Protein AF-A0A813IGK7-F1 (afdb_monomer_lite)

Structure (mmCIF, N/CA/C/O backbone):
data_AF-A0A813IGK7-F1
#
_entry.id   AF-A0A813IGK7-F1
#
loop_
_atom_site.group_PDB
_atom_site.id
_atom_site.type_symbol
_atom_site.label_atom_id
_atom_site.label_alt_id
_atom_site.label_comp_id
_atom_site.label_asym_id
_atom_site.label_entity_id
_atom_site.label_seq_id
_atom_site.pdbx_PDB_ins_code
_atom_site.Cartn_x
_atom_site.Cartn_y
_atom_site.Cartn_z
_atom_site.occupancy
_atom_site.B_iso_or_equiv
_atom_site.auth_seq_id
_atom_site.auth_comp_id
_atom_site.auth_asym_id
_atom_site.auth_atom_id
_atom_site.pdbx_PDB_model_num
ATOM 1 N N . PHE A 1 1 ? -9.449 -9.015 -4.682 1.00 60.38 1 PHE A N 1
ATOM 2 C CA . PHE A 1 1 ? -9.141 -8.222 -3.478 1.00 60.38 1 PHE A CA 1
ATOM 3 C C . PHE A 1 1 ? -10.005 -6.970 -3.350 1.00 60.38 1 PHE A C 1
ATOM 5 O O . PHE A 1 1 ? -10.999 -7.016 -2.640 1.00 60.38 1 PHE A O 1
ATOM 12 N N . GLU A 1 2 ? -9.721 -5.860 -4.039 1.00 59.84 2 GLU A N 1
ATOM 13 C CA . GLU A 1 2 ? -10.454 -4.605 -3.788 1.00 59.84 2 GLU A CA 1
ATOM 14 C C . GLU A 1 2 ? -11.937 -4.647 -4.127 1.00 59.84 2 GLU A C 1
ATOM 16 O O . GLU A 1 2 ? -12.752 -4.038 -3.444 1.00 59.84 2 GLU A O 1
ATOM 21 N N . ARG A 1 3 ? -12.316 -5.390 -5.167 1.00 64.00 3 ARG A N 1
ATOM 22 C CA . ARG A 1 3 ? -13.729 -5.644 -5.464 1.00 64.00 3 ARG A CA 1
ATOM 23 C C . ARG A 1 3 ? -14.431 -6.315 -4.279 1.00 64.00 3 ARG A C 1
ATOM 25 O O . ARG A 1 3 ? -15.575 -5.985 -3.975 1.00 64.00 3 ARG A O 1
ATOM 32 N N . ASP A 1 4 ? -13.733 -7.217 -3.599 1.00 65.62 4 ASP A N 1
ATOM 33 C CA . ASP A 1 4 ? -14.246 -7.952 -2.445 1.00 65.62 4 ASP A CA 1
ATOM 34 C C . ASP A 1 4 ? -14.278 -7.046 -1.205 1.00 65.62 4 ASP A C 1
ATOM 36 O O . ASP A 1 4 ? -15.276 -7.052 -0.485 1.00 65.62 4 ASP A O 1
ATOM 40 N N . LEU A 1 5 ? -13.271 -6.175 -1.026 1.00 64.50 5 LEU A N 1
ATOM 41 C CA . LEU A 1 5 ? -13.291 -5.084 -0.040 1.00 64.50 5 LEU A CA 1
ATOM 42 C C . LEU A 1 5 ? -14.492 -4.157 -0.249 1.00 64.50 5 LEU A C 1
ATOM 44 O O . LEU A 1 5 ? -15.259 -3.901 0.680 1.00 64.50 5 LEU A O 1
ATOM 48 N N . LYS A 1 6 ? -14.692 -3.684 -1.486 1.00 66.44 6 LYS A N 1
ATOM 49 C CA . LYS A 1 6 ? -15.815 -2.819 -1.866 1.00 66.44 6 LYS A CA 1
ATOM 50 C C . LYS A 1 6 ? -17.144 -3.516 -1.583 1.00 66.44 6 LYS A C 1
ATOM 52 O O . LYS A 1 6 ? -18.041 -2.884 -1.040 1.00 66.44 6 LYS A O 1
ATOM 57 N N . ARG A 1 7 ? -17.273 -4.814 -1.880 1.00 67.44 7 ARG A N 1
ATOM 58 C CA . ARG A 1 7 ? -18.484 -5.589 -1.568 1.00 67.44 7 ARG A CA 1
ATOM 59 C C . ARG A 1 7 ? -18.729 -5.694 -0.059 1.00 67.44 7 ARG A C 1
ATOM 61 O O . ARG A 1 7 ? -19.852 -5.455 0.372 1.00 67.44 7 ARG A O 1
ATOM 68 N N . ARG A 1 8 ? -17.701 -6.004 0.739 1.00 65.38 8 ARG A N 1
ATOM 69 C CA . ARG A 1 8 ? -17.806 -6.095 2.209 1.00 65.38 8 ARG A CA 1
ATOM 70 C C . ARG A 1 8 ? -18.159 -4.753 2.851 1.00 65.38 8 ARG A C 1
ATOM 72 O O . ARG A 1 8 ? -18.967 -4.727 3.772 1.00 65.38 8 ARG A O 1
ATOM 79 N N . ARG A 1 9 ? -17.661 -3.637 2.305 1.00 64.19 9 ARG A N 1
ATOM 80 C CA . ARG A 1 9 ? -18.058 -2.278 2.716 1.00 64.19 9 ARG A CA 1
ATOM 81 C C . ARG A 1 9 ? -19.573 -2.048 2.628 1.00 64.19 9 ARG A C 1
ATOM 83 O O . ARG A 1 9 ? -20.111 -1.284 3.420 1.00 64.19 9 ARG A O 1
ATOM 90 N N . PHE A 1 10 ? -20.275 -2.683 1.690 1.00 66.62 10 PHE A N 1
ATOM 91 C CA . PHE A 1 10 ? -21.733 -2.545 1.573 1.00 66.62 10 PHE A CA 1
ATOM 92 C C . PHE A 1 10 ? -22.522 -3.458 2.524 1.00 66.62 10 PHE A C 1
ATOM 94 O O . PHE A 1 10 ? -23.737 -3.321 2.604 1.00 66.62 10 PHE A O 1
ATOM 101 N N . ALA A 1 11 ? -21.853 -4.356 3.251 1.00 71.50 11 ALA A N 1
ATOM 102 C CA . ALA A 1 11 ? -22.462 -5.290 4.199 1.00 71.50 11 ALA A CA 1
ATOM 103 C C . ALA A 1 11 ? -22.121 -4.959 5.668 1.00 71.50 11 ALA A C 1
ATOM 105 O O . ALA A 1 11 ? -22.185 -5.831 6.530 1.00 71.50 11 ALA A O 1
ATOM 106 N N . LEU A 1 12 ? -21.720 -3.716 5.957 1.00 71.38 12 LEU A N 1
ATOM 107 C CA . LEU A 1 12 ? -21.340 -3.289 7.305 1.00 71.38 12 LEU A CA 1
ATOM 108 C C . LEU A 1 12 ? -22.546 -3.290 8.247 1.00 71.38 12 LEU A C 1
ATOM 110 O O . LEU A 1 12 ? -23.546 -2.628 7.979 1.00 71.38 12 LEU A O 1
ATOM 114 N N . VAL A 1 13 ? -22.411 -3.937 9.401 1.00 78.81 13 VAL A N 1
ATOM 115 C CA . VAL A 1 13 ? -23.363 -3.789 10.509 1.00 78.81 13 VAL A CA 1
ATOM 116 C C . VAL A 1 13 ? -22.988 -2.527 11.304 1.00 78.81 13 VAL A C 1
ATOM 118 O O . VAL A 1 13 ? -21.802 -2.316 11.560 1.00 78.81 13 VAL A O 1
ATOM 121 N N . PRO A 1 14 ? -23.936 -1.637 11.650 1.00 77.50 14 PRO A N 1
ATOM 122 C CA . PRO A 1 14 ? -23.649 -0.476 12.493 1.00 77.50 14 PRO A CA 1
ATOM 123 C C . PRO A 1 14 ? -23.032 -0.854 13.855 1.00 77.50 14 PRO A C 1
ATOM 125 O O . PRO A 1 14 ? -23.371 -1.908 14.391 1.00 77.50 14 PRO A O 1
ATOM 128 N N . PRO A 1 15 ? -22.170 0.002 14.443 1.00 79.00 15 PRO A N 1
ATOM 129 C CA . PRO A 1 15 ? -21.753 1.322 13.949 1.00 79.00 15 PRO A CA 1
ATOM 130 C C . PRO A 1 15 ? -20.621 1.267 12.905 1.00 79.00 15 PRO A C 1
ATOM 132 O O . PRO A 1 15 ? -20.333 2.270 12.251 1.00 79.00 15 PRO A O 1
ATOM 135 N N . GLY A 1 16 ? -20.008 0.102 12.698 1.00 82.88 16 GLY A N 1
ATOM 136 C CA . GLY A 1 16 ? -18.887 -0.096 11.786 1.00 82.88 16 GLY A CA 1
ATOM 137 C C . GLY A 1 16 ? -18.298 -1.501 11.891 1.00 82.88 16 GLY A C 1
ATOM 138 O O . GLY A 1 16 ? -18.824 -2.356 12.597 1.00 82.88 16 GLY A O 1
ATOM 139 N N . ALA A 1 17 ? -17.192 -1.736 11.188 1.00 82.69 17 ALA A N 1
ATOM 140 C CA . ALA A 1 17 ? -16.437 -2.979 11.265 1.00 82.69 17 ALA A CA 1
ATOM 141 C C . ALA A 1 17 ? -14.930 -2.732 11.125 1.00 82.69 17 ALA A C 1
ATOM 143 O O . ALA A 1 17 ? -14.489 -1.880 10.348 1.00 82.69 17 ALA A O 1
ATOM 144 N N . VAL A 1 18 ? -14.152 -3.545 11.836 1.00 81.81 18 VAL A N 1
ATOM 145 C CA . VAL A 1 18 ? -12.716 -3.728 11.616 1.00 81.81 18 VAL A CA 1
ATOM 146 C C . VAL A 1 18 ? -12.538 -5.080 10.938 1.00 81.81 18 VAL A C 1
ATOM 148 O O . VAL A 1 18 ? -13.134 -6.072 11.352 1.00 81.81 18 VAL A O 1
ATOM 151 N N . THR A 1 19 ? -11.773 -5.140 9.855 1.00 79.00 19 THR A N 1
ATOM 152 C CA . THR A 1 19 ? -11.561 -6.379 9.103 1.00 79.00 19 THR A CA 1
ATOM 153 C C . THR A 1 19 ? -10.086 -6.554 8.791 1.00 79.00 19 THR A C 1
ATOM 155 O O . THR A 1 19 ? -9.475 -5.677 8.183 1.00 79.00 19 THR A O 1
ATOM 158 N N . GLY A 1 20 ? -9.533 -7.696 9.193 1.00 76.81 20 GLY A N 1
ATOM 159 C CA . GLY A 1 20 ? -8.219 -8.149 8.758 1.00 76.81 20 GLY A CA 1
ATOM 160 C C . GLY A 1 20 ? -8.295 -8.773 7.367 1.00 76.81 20 GLY A C 1
ATOM 161 O O . GLY A 1 20 ? -9.254 -9.475 7.031 1.00 76.81 20 GLY A O 1
ATOM 162 N N . TYR A 1 21 ? -7.284 -8.499 6.559 1.00 74.12 21 TYR A N 1
ATOM 163 C CA . TYR A 1 21 ? -7.133 -9.026 5.219 1.00 74.12 21 TYR A CA 1
ATOM 164 C C . TYR A 1 21 ? -5.743 -9.598 5.047 1.00 74.12 21 TYR A C 1
ATOM 166 O O . TYR A 1 21 ? -4.758 -8.926 5.336 1.00 74.12 21 TYR A O 1
ATOM 174 N N . GLU A 1 22 ? -5.695 -10.802 4.501 1.00 76.44 22 GLU A N 1
ATOM 175 C CA . GLU A 1 22 ? -4.472 -11.482 4.113 1.00 76.44 22 GLU A CA 1
ATOM 176 C C . GLU A 1 22 ? -4.483 -11.634 2.596 1.00 76.44 22 GLU A C 1
ATOM 178 O O . GLU A 1 22 ? -5.442 -12.153 2.013 1.00 76.44 22 GLU A O 1
ATOM 183 N N . LEU A 1 23 ? -3.442 -11.130 1.942 1.00 74.69 23 LEU A N 1
ATOM 184 C CA . LEU A 1 23 ? -3.287 -11.209 0.500 1.00 74.69 23 LEU A CA 1
ATOM 185 C C . LEU A 1 23 ? -1.997 -11.954 0.175 1.00 74.69 23 LEU A C 1
ATOM 187 O O . LEU A 1 23 ? -0.897 -11.429 0.345 1.00 74.69 23 LEU A O 1
ATOM 191 N N . LEU A 1 24 ? -2.143 -13.180 -0.321 1.00 77.94 24 LEU A N 1
ATOM 192 C CA . LEU A 1 24 ? -1.034 -13.951 -0.870 1.00 77.94 24 LEU A CA 1
ATOM 193 C C . LEU A 1 24 ? -0.686 -13.398 -2.250 1.00 77.94 24 LEU A C 1
ATOM 195 O O . LEU A 1 24 ? -1.459 -13.513 -3.201 1.00 77.94 24 LEU A O 1
ATOM 199 N N . CYS A 1 25 ? 0.479 -12.769 -2.346 1.00 78.12 25 CYS A N 1
ATOM 200 C CA . CYS A 1 25 ? 0.928 -12.082 -3.544 1.00 78.12 25 CYS A CA 1
ATOM 201 C C . CYS A 1 25 ? 2.192 -12.734 -4.090 1.00 78.12 25 CYS A C 1
ATOM 203 O O . CYS A 1 25 ? 3.194 -12.853 -3.395 1.00 78.12 25 CYS A O 1
ATOM 205 N N . HIS A 1 26 ? 2.211 -13.060 -5.375 1.00 83.94 26 HIS A N 1
ATOM 206 C CA . HIS A 1 26 ? 3.427 -13.534 -6.032 1.00 83.94 26 HIS A CA 1
ATOM 207 C C . HIS A 1 26 ? 4.090 -12.377 -6.782 1.00 83.94 26 HIS A C 1
ATOM 209 O O . HIS A 1 26 ? 4.012 -12.298 -8.007 1.00 83.94 26 HIS A O 1
ATOM 215 N N . PHE A 1 27 ? 4.702 -11.447 -6.037 1.00 86.25 27 PHE A N 1
ATOM 216 C CA . PHE A 1 27 ? 5.359 -10.278 -6.637 1.00 86.25 27 PHE A CA 1
ATOM 217 C C . PHE A 1 27 ? 6.579 -10.653 -7.468 1.00 86.25 27 PHE A C 1
ATOM 219 O O . PHE A 1 27 ? 6.783 -10.042 -8.514 1.00 86.25 27 PHE A O 1
ATOM 226 N N . CYS A 1 28 ? 7.352 -11.652 -7.025 1.00 89.69 28 CYS A N 1
ATOM 227 C CA . CYS A 1 28 ? 8.563 -12.119 -7.694 1.00 89.69 28 CYS A CA 1
ATOM 228 C C . CYS A 1 28 ? 8.268 -12.685 -9.092 1.00 89.69 28 CYS A C 1
ATOM 230 O O . CYS A 1 28 ? 7.982 -13.878 -9.260 1.00 89.69 28 CYS A O 1
ATOM 232 N N . ASP A 1 29 ? 8.318 -11.816 -10.098 1.00 89.69 29 ASP A N 1
ATOM 233 C CA . ASP A 1 29 ? 8.149 -12.160 -11.501 1.00 89.69 29 ASP A CA 1
ATOM 234 C C . ASP A 1 29 ? 8.544 -11.011 -12.434 1.00 89.69 29 ASP A C 1
ATOM 236 O O . ASP A 1 29 ? 8.872 -9.902 -12.009 1.00 89.69 29 ASP A O 1
ATOM 240 N N . THR A 1 30 ? 8.445 -11.286 -13.731 1.00 91.12 30 THR A N 1
ATOM 241 C CA . THR A 1 30 ? 8.420 -10.295 -14.797 1.00 91.12 30 THR A CA 1
ATOM 242 C C . THR A 1 30 ? 7.015 -9.721 -14.980 1.00 91.12 30 THR A C 1
ATOM 244 O O . THR A 1 30 ? 6.017 -10.443 -15.103 1.00 91.12 30 THR A O 1
ATOM 247 N N . TRP A 1 31 ? 6.963 -8.399 -15.058 1.00 93.12 31 TRP A N 1
ATOM 248 C CA . TRP A 1 31 ? 5.768 -7.595 -15.240 1.00 93.12 31 TRP A CA 1
ATOM 249 C C . TRP A 1 31 ? 5.901 -6.764 -16.516 1.00 93.12 31 TRP A C 1
ATOM 251 O O . TRP A 1 31 ? 6.934 -6.145 -16.765 1.00 93.12 31 TRP A O 1
ATOM 261 N N . ALA A 1 32 ? 4.849 -6.749 -17.327 1.00 93.00 32 ALA A N 1
ATOM 262 C CA . ALA A 1 32 ? 4.739 -5.992 -18.564 1.00 93.00 32 ALA A CA 1
ATOM 263 C C . ALA A 1 32 ? 3.827 -4.786 -18.362 1.00 93.00 32 ALA A C 1
ATOM 265 O O . ALA A 1 32 ? 2.673 -4.938 -17.954 1.00 93.00 32 ALA A O 1
ATOM 266 N N . TYR A 1 33 ? 4.300 -3.592 -18.704 1.00 92.88 33 TYR A N 1
ATOM 267 C CA . TYR A 1 33 ? 3.437 -2.417 -18.739 1.00 92.88 33 TYR A CA 1
ATOM 268 C C . TYR A 1 33 ? 2.385 -2.546 -19.853 1.00 92.88 33 TYR A C 1
ATOM 270 O O . TYR A 1 33 ? 2.680 -2.966 -20.964 1.00 92.88 33 TYR A O 1
ATOM 278 N N . GLN A 1 34 ? 1.138 -2.152 -19.586 1.00 90.06 34 GLN A N 1
ATOM 279 C CA . GLN A 1 34 ? 0.043 -2.298 -20.555 1.00 90.06 34 GLN A CA 1
ATOM 280 C C . GLN A 1 34 ? 0.222 -1.416 -21.798 1.00 90.06 34 GLN A C 1
ATOM 282 O O . GLN A 1 34 ? -0.079 -1.833 -22.913 1.00 90.06 34 GLN A O 1
ATOM 287 N N . LYS A 1 35 ? 0.650 -0.163 -21.601 1.00 82.44 35 LYS A N 1
ATOM 288 C CA . LYS A 1 35 ? 0.752 0.842 -22.675 1.00 82.44 35 LYS A CA 1
ATOM 289 C C . LYS A 1 35 ? 2.152 0.961 -23.269 1.00 82.44 35 LYS A C 1
ATOM 291 O O . LYS A 1 35 ? 2.306 1.528 -24.345 1.00 82.44 35 LYS A O 1
ATOM 296 N N . TYR A 1 36 ? 3.157 0.444 -22.575 1.00 78.06 36 TYR A N 1
ATOM 297 C CA . TYR A 1 36 ? 4.555 0.564 -22.959 1.00 78.06 36 TYR A CA 1
ATOM 298 C C . TYR A 1 36 ? 5.078 -0.828 -23.288 1.00 78.06 36 TYR A C 1
ATOM 300 O O . TYR A 1 36 ? 4.811 -1.764 -22.544 1.00 78.06 36 TYR A O 1
ATOM 308 N N . LYS A 1 37 ? 5.858 -0.981 -24.365 1.00 78.44 37 LYS A N 1
ATOM 309 C CA . LYS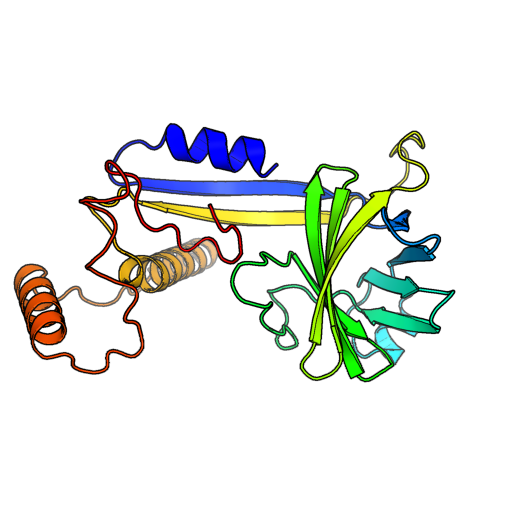 A 1 37 ? 6.581 -2.234 -24.668 1.00 78.44 37 LYS A CA 1
ATOM 310 C C . LYS A 1 37 ? 7.772 -2.433 -23.713 1.00 78.44 37 LYS A C 1
ATOM 312 O O . LYS A 1 37 ? 8.871 -2.760 -24.143 1.00 78.44 37 LYS A O 1
ATOM 317 N N . ALA A 1 38 ? 7.560 -2.169 -22.430 1.00 87.81 38 ALA A N 1
ATOM 318 C CA . ALA A 1 38 ? 8.561 -2.176 -21.383 1.00 87.81 38 ALA A CA 1
ATOM 319 C C . ALA A 1 38 ? 8.189 -3.221 -20.331 1.00 87.81 38 ALA A C 1
ATOM 321 O O . ALA A 1 38 ? 7.009 -3.477 -20.065 1.00 87.81 38 ALA A O 1
ATOM 322 N N . HIS A 1 39 ? 9.223 -3.811 -19.744 1.00 92.25 39 HIS A N 1
ATOM 323 C CA . HIS A 1 39 ? 9.107 -4.852 -18.741 1.00 92.25 39 HIS A CA 1
ATOM 324 C C . HIS A 1 39 ? 10.022 -4.537 -17.574 1.00 92.25 39 HIS A C 1
ATOM 326 O O . HIS A 1 39 ? 11.154 -4.101 -17.768 1.00 92.25 39 HIS A O 1
ATOM 332 N N . PHE A 1 40 ? 9.557 -4.859 -16.380 1.00 94.69 40 PHE A N 1
ATOM 333 C CA . PHE A 1 40 ? 10.372 -4.839 -15.180 1.00 94.69 40 PHE A CA 1
ATOM 334 C C . PHE A 1 40 ? 10.271 -6.179 -14.467 1.00 94.69 40 PHE A C 1
ATOM 336 O O . PHE A 1 40 ? 9.373 -6.986 -14.720 1.00 94.69 40 PHE A O 1
ATOM 343 N N . VAL A 1 41 ? 11.217 -6.421 -13.578 1.00 93.75 41 VAL A N 1
ATOM 344 C CA . VAL A 1 41 ? 11.269 -7.607 -12.739 1.00 93.75 41 VAL A CA 1
ATOM 345 C C . VAL A 1 41 ? 11.168 -7.158 -11.295 1.00 93.75 41 VAL A C 1
ATOM 347 O O . VAL A 1 41 ? 11.789 -6.174 -10.898 1.00 93.75 41 VAL A O 1
ATOM 350 N N . ILE A 1 42 ? 10.380 -7.886 -10.512 1.00 94.38 42 ILE A N 1
ATOM 351 C CA . ILE A 1 42 ? 10.491 -7.850 -9.059 1.00 94.38 42 ILE A CA 1
ATOM 352 C C . ILE A 1 42 ? 11.177 -9.142 -8.631 1.00 94.38 42 ILE A C 1
ATOM 354 O O . ILE A 1 42 ? 10.800 -10.222 -9.085 1.00 94.38 42 ILE A O 1
ATOM 358 N N . LEU A 1 43 ? 12.197 -9.038 -7.786 1.00 92.12 43 LEU A N 1
ATOM 359 C CA . LEU A 1 43 ? 12.985 -10.177 -7.317 1.00 92.12 43 LEU A CA 1
ATOM 360 C C . LEU A 1 43 ? 13.371 -10.015 -5.849 1.00 92.12 43 LEU A C 1
ATOM 362 O O . LEU A 1 43 ? 13.398 -8.902 -5.337 1.00 92.12 43 LEU A O 1
ATOM 366 N N . LYS A 1 44 ? 13.684 -11.121 -5.175 1.00 91.19 44 LYS A N 1
ATOM 367 C CA . LYS A 1 44 ? 14.214 -11.114 -3.806 1.00 91.19 44 LYS A CA 1
ATOM 368 C C . LYS A 1 44 ? 15.706 -10.788 -3.852 1.00 91.19 44 LYS A C 1
ATOM 370 O O . LYS A 1 44 ? 16.442 -11.429 -4.603 1.00 91.19 44 LYS A O 1
ATOM 375 N N . LEU A 1 45 ? 16.148 -9.795 -3.086 1.00 90.31 45 LEU A N 1
ATOM 376 C CA . LEU A 1 45 ? 17.565 -9.456 -2.997 1.00 90.31 45 LEU A CA 1
ATOM 377 C C . LEU A 1 45 ? 18.337 -10.566 -2.278 1.00 90.31 45 LEU A C 1
ATOM 379 O O . LEU A 1 45 ? 17.866 -11.122 -1.283 1.00 90.31 45 LEU A O 1
ATOM 383 N N . SER A 1 46 ? 19.540 -10.867 -2.772 1.00 89.19 46 SER A N 1
ATOM 384 C CA . SER A 1 46 ? 20.486 -11.705 -2.033 1.00 89.19 46 SER A CA 1
ATOM 385 C C . SER A 1 46 ? 20.952 -10.974 -0.764 1.00 89.19 46 SER A C 1
ATOM 387 O O . SER A 1 46 ? 20.954 -9.740 -0.747 1.00 89.19 46 SER A O 1
ATOM 389 N N . PRO A 1 47 ? 21.401 -11.691 0.281 1.00 89.44 47 PRO A N 1
ATOM 390 C CA . PRO A 1 47 ? 21.927 -11.069 1.500 1.00 89.44 47 PRO A CA 1
ATOM 391 C C . PRO A 1 47 ? 23.031 -10.032 1.246 1.00 89.44 47 PRO A C 1
ATOM 393 O O . PRO A 1 47 ? 23.102 -8.991 1.895 1.00 89.44 47 PRO A O 1
ATOM 396 N N . GLU A 1 48 ? 23.894 -10.282 0.262 1.00 88.75 48 GLU A N 1
ATOM 397 C CA . GLU A 1 48 ? 24.959 -9.354 -0.130 1.00 88.75 48 GLU A CA 1
ATOM 398 C C . GLU A 1 48 ? 24.408 -8.059 -0.733 1.00 88.75 48 GLU A C 1
ATOM 400 O O . GLU A 1 48 ? 24.814 -6.972 -0.320 1.00 88.75 48 GLU A O 1
ATOM 405 N N . LEU A 1 49 ? 23.443 -8.162 -1.653 1.00 86.62 49 LEU A N 1
ATOM 406 C CA . LEU A 1 49 ? 22.820 -6.997 -2.283 1.00 86.62 49 LEU A CA 1
ATOM 407 C C . LEU A 1 49 ? 21.921 -6.225 -1.315 1.00 86.62 49 LEU A C 1
ATOM 409 O O . LEU A 1 49 ? 21.897 -4.998 -1.361 1.00 86.62 49 LEU A O 1
ATOM 413 N N . ALA A 1 50 ? 21.214 -6.921 -0.422 1.00 88.38 50 ALA A N 1
ATOM 414 C CA . ALA A 1 50 ? 20.401 -6.298 0.618 1.00 88.38 50 ALA A CA 1
ATOM 415 C C . ALA A 1 50 ? 21.269 -5.430 1.545 1.00 88.38 50 ALA A C 1
ATOM 417 O O . ALA A 1 50 ? 20.982 -4.245 1.729 1.00 88.38 50 ALA A O 1
ATOM 418 N N . ARG A 1 51 ? 22.405 -5.971 2.014 1.00 87.75 51 ARG A N 1
ATOM 419 C CA . ARG A 1 51 ? 23.387 -5.218 2.812 1.00 87.75 51 ARG A CA 1
ATOM 420 C C . ARG A 1 51 ? 23.953 -4.021 2.053 1.00 87.75 51 ARG A C 1
ATOM 422 O O . ARG A 1 51 ? 24.001 -2.928 2.611 1.00 87.75 51 ARG A O 1
ATOM 429 N N . ALA A 1 52 ? 24.328 -4.197 0.785 1.00 85.50 52 ALA A N 1
ATOM 430 C CA . ALA A 1 52 ? 24.829 -3.102 -0.046 1.00 85.50 52 ALA A CA 1
ATOM 431 C C . ALA A 1 52 ? 23.786 -1.985 -0.256 1.00 85.50 52 ALA A C 1
ATOM 433 O O . ALA A 1 52 ? 24.144 -0.813 -0.332 1.00 85.50 52 ALA A O 1
ATOM 434 N N . ALA A 1 53 ? 22.498 -2.334 -0.313 1.00 81.50 53 ALA A N 1
ATOM 435 C CA . ALA A 1 53 ? 21.390 -1.389 -0.452 1.00 81.50 53 ALA A CA 1
ATOM 436 C C . ALA A 1 53 ? 20.883 -0.813 0.890 1.00 81.50 53 ALA A C 1
ATOM 438 O O . ALA A 1 53 ? 19.978 0.031 0.895 1.00 81.50 53 ALA A O 1
ATOM 439 N N . GLY A 1 54 ? 21.447 -1.254 2.023 1.00 85.00 54 GLY A N 1
ATOM 440 C CA . GLY A 1 54 ? 21.027 -0.837 3.362 1.00 85.00 54 GLY A CA 1
ATOM 441 C C . GLY A 1 54 ? 19.577 -1.217 3.669 1.00 85.00 54 GLY A C 1
ATOM 442 O O . GLY A 1 54 ? 18.814 -0.383 4.164 1.00 85.00 54 GLY A O 1
ATOM 443 N N . VAL A 1 55 ? 19.177 -2.433 3.294 1.00 87.38 55 VAL A N 1
ATOM 444 C CA . VAL A 1 55 ? 17.850 -3.006 3.564 1.00 87.38 55 VAL A CA 1
ATOM 445 C C . VAL A 1 55 ? 17.978 -4.412 4.141 1.00 87.38 55 VAL A C 1
ATOM 447 O O . VAL A 1 55 ? 19.019 -5.057 4.005 1.00 87.38 55 VAL A O 1
ATOM 450 N N . ASP A 1 56 ? 16.908 -4.888 4.770 1.00 86.12 56 ASP A N 1
ATOM 451 C CA . ASP A 1 56 ? 16.886 -6.196 5.420 1.00 86.12 56 ASP A CA 1
ATOM 452 C C . ASP A 1 56 ? 16.967 -7.347 4.410 1.00 86.12 56 ASP A C 1
ATOM 454 O O . ASP A 1 56 ? 16.553 -7.234 3.247 1.00 86.12 56 ASP A O 1
ATOM 458 N N . GLU A 1 57 ? 17.482 -8.489 4.863 1.00 82.50 57 GLU A N 1
ATOM 459 C CA . GLU A 1 57 ? 17.513 -9.705 4.056 1.00 82.50 57 GLU A CA 1
ATOM 460 C C . GLU A 1 57 ? 16.101 -10.124 3.628 1.00 82.50 57 GLU A C 1
ATOM 462 O O . GLU A 1 57 ? 15.129 -10.020 4.373 1.00 82.50 57 GLU A O 1
ATOM 467 N N . GLY A 1 58 ? 15.976 -10.597 2.388 1.00 80.50 58 GLY A N 1
ATOM 468 C CA . GLY A 1 58 ? 14.683 -10.980 1.825 1.00 80.50 58 GLY A CA 1
ATOM 469 C C . GLY A 1 58 ? 13.820 -9.815 1.335 1.00 80.50 58 GLY A C 1
ATOM 470 O O . GLY A 1 58 ? 12.740 -10.068 0.798 1.00 80.50 58 GLY A O 1
ATOM 471 N N . THR A 1 59 ? 14.305 -8.573 1.430 1.00 88.69 59 THR A N 1
ATOM 472 C CA . THR A 1 59 ? 13.679 -7.415 0.780 1.00 88.69 59 THR A CA 1
ATOM 473 C C . THR A 1 59 ? 13.568 -7.646 -0.729 1.00 88.69 59 THR A C 1
ATOM 475 O O . THR A 1 59 ? 14.498 -8.123 -1.385 1.00 88.69 59 THR A O 1
ATOM 478 N N . LEU A 1 60 ? 12.410 -7.312 -1.294 1.00 92.88 60 LEU A N 1
ATOM 479 C CA . LEU A 1 60 ? 12.193 -7.356 -2.735 1.00 92.88 60 LEU A CA 1
ATOM 480 C C . LEU A 1 60 ? 12.815 -6.123 -3.401 1.00 92.88 60 LEU A C 1
ATOM 482 O O . LEU A 1 60 ? 12.879 -5.057 -2.800 1.00 92.88 60 LEU A O 1
ATOM 486 N N . ALA A 1 61 ? 13.216 -6.231 -4.660 1.00 95.00 61 ALA A N 1
ATOM 487 C CA . ALA A 1 61 ? 13.678 -5.111 -5.468 1.00 95.00 61 ALA A CA 1
ATOM 488 C C . ALA A 1 61 ? 12.940 -5.055 -6.798 1.00 95.00 61 ALA A C 1
ATOM 490 O O . ALA A 1 61 ? 12.649 -6.084 -7.403 1.00 95.00 61 ALA A O 1
ATOM 491 N N . TYR A 1 62 ? 12.660 -3.833 -7.233 1.00 96.38 62 TYR A N 1
ATOM 492 C CA . TYR A 1 62 ? 12.183 -3.499 -8.563 1.00 96.38 62 TYR A CA 1
ATOM 493 C C . TYR A 1 62 ? 13.399 -3.259 -9.452 1.00 96.38 62 TYR A C 1
ATOM 495 O O . TYR A 1 62 ? 14.307 -2.525 -9.061 1.00 96.38 62 TYR A O 1
ATOM 503 N N . VAL A 1 63 ? 13.400 -3.847 -10.645 1.00 95.62 63 VAL A N 1
ATOM 504 C CA . VAL A 1 63 ? 14.453 -3.664 -11.646 1.00 95.62 63 VAL A CA 1
ATOM 505 C C . VAL A 1 63 ? 13.818 -3.521 -13.023 1.00 95.62 63 VAL A C 1
ATOM 507 O O . VAL A 1 63 ? 13.230 -4.465 -13.552 1.00 95.62 63 VAL A O 1
ATOM 510 N N . ASP A 1 64 ? 13.963 -2.353 -13.630 1.00 93.69 64 ASP A N 1
ATOM 511 C CA . ASP A 1 64 ? 13.627 -2.108 -15.027 1.00 93.69 64 ASP A CA 1
ATOM 512 C C . ASP A 1 64 ? 14.911 -2.056 -15.854 1.00 93.69 64 ASP A C 1
ATOM 514 O O . ASP A 1 64 ? 15.626 -1.060 -15.896 1.00 93.69 64 ASP A O 1
ATOM 518 N N . HIS A 1 65 ? 15.202 -3.163 -16.530 1.00 86.44 65 HIS A N 1
ATOM 519 C CA . HIS A 1 65 ? 16.397 -3.299 -17.358 1.00 86.44 65 HIS A CA 1
ATOM 520 C C . HIS A 1 65 ? 16.430 -2.357 -18.574 1.00 86.44 65 HIS A C 1
ATOM 522 O O . HIS A 1 65 ? 17.506 -2.136 -19.121 1.00 86.44 65 HIS A O 1
ATOM 528 N N . VAL A 1 66 ? 15.281 -1.834 -19.026 1.00 87.38 66 VAL A N 1
ATOM 529 C CA . VAL A 1 66 ? 15.224 -0.958 -20.206 1.00 87.38 66 VAL A CA 1
ATOM 530 C C . VAL A 1 66 ? 15.635 0.458 -19.829 1.00 87.38 66 VAL A C 1
ATOM 532 O O . VAL A 1 66 ? 16.418 1.082 -20.540 1.00 87.38 66 VAL A O 1
ATOM 535 N N . SER A 1 67 ? 15.101 0.968 -18.719 1.00 88.62 67 SER A N 1
ATOM 536 C CA . SER A 1 67 ? 15.446 2.301 -18.216 1.00 88.62 67 SER A CA 1
ATOM 537 C C . SER A 1 67 ? 16.724 2.309 -17.372 1.00 88.62 67 SER A C 1
ATOM 539 O O . SER A 1 67 ? 17.332 3.361 -17.206 1.00 88.62 67 SER A O 1
ATOM 541 N N . GLY A 1 68 ? 17.140 1.150 -16.852 1.00 90.25 68 GLY A N 1
ATOM 542 C CA . GLY A 1 68 ? 18.214 1.035 -15.866 1.00 90.25 68 GLY A CA 1
ATOM 543 C C . GLY A 1 68 ? 17.771 1.412 -14.449 1.00 90.25 68 GLY A C 1
ATOM 544 O O . GLY A 1 68 ? 18.589 1.380 -13.530 1.00 90.25 68 GLY A O 1
ATOM 545 N N . GLU A 1 69 ? 16.494 1.755 -14.255 1.00 94.12 69 GLU A N 1
ATOM 546 C CA . GLU A 1 69 ? 15.954 2.117 -12.951 1.00 94.12 69 GLU A CA 1
ATOM 547 C C . GLU A 1 69 ? 15.809 0.890 -12.059 1.00 94.12 69 GLU A C 1
ATOM 549 O O . GLU A 1 69 ? 15.228 -0.131 -12.440 1.00 94.12 69 GLU A O 1
ATOM 554 N N . TRP A 1 70 ? 16.270 1.014 -10.822 1.00 95.12 70 TRP A N 1
ATOM 555 C CA . TRP A 1 70 ? 16.089 -0.023 -9.818 1.00 95.12 70 TRP A CA 1
ATOM 556 C C . TRP A 1 70 ? 15.949 0.571 -8.420 1.00 95.12 70 TRP A C 1
ATOM 558 O O . TRP A 1 70 ? 16.350 1.707 -8.173 1.00 95.12 70 TRP A O 1
ATOM 568 N N . GLY A 1 71 ? 15.382 -0.206 -7.499 1.00 95.19 71 GLY A N 1
ATOM 569 C CA . GLY A 1 71 ? 15.304 0.167 -6.090 1.00 95.19 71 GLY A CA 1
ATOM 570 C C . GLY A 1 71 ? 14.659 -0.912 -5.216 1.00 95.19 71 GLY A C 1
ATOM 571 O O . GLY A 1 71 ? 13.948 -1.781 -5.732 1.00 95.19 71 GLY A O 1
ATOM 572 N N . PRO A 1 72 ? 14.889 -0.885 -3.892 1.00 95.50 72 PRO A N 1
ATOM 573 C CA . PRO A 1 72 ? 14.233 -1.799 -2.963 1.00 95.50 72 PRO A CA 1
ATOM 574 C C . PRO A 1 72 ? 12.742 -1.461 -2.811 1.00 95.50 72 PRO A C 1
ATOM 576 O O . PRO A 1 72 ? 12.355 -0.294 -2.815 1.00 95.50 72 PRO A O 1
ATOM 579 N N . LEU A 1 73 ? 11.903 -2.480 -2.638 1.00 94.56 73 LEU A N 1
ATOM 580 C CA . LEU A 1 73 ? 10.501 -2.339 -2.254 1.00 94.56 73 LEU A CA 1
ATOM 581 C C . LEU A 1 73 ? 10.432 -2.139 -0.741 1.00 94.56 73 LEU A C 1
ATOM 583 O O . LEU A 1 73 ? 10.640 -3.063 0.041 1.00 94.56 73 LEU A O 1
ATOM 587 N N . ILE A 1 74 ? 10.114 -0.917 -0.341 1.00 91.44 74 ILE A N 1
ATOM 588 C CA . ILE A 1 74 ? 10.002 -0.494 1.049 1.00 91.44 74 ILE A CA 1
ATOM 589 C C . ILE A 1 74 ? 8.540 -0.611 1.475 1.00 91.44 74 ILE A C 1
ATOM 591 O O . ILE A 1 74 ? 7.644 -0.123 0.780 1.00 91.44 74 ILE A O 1
ATOM 595 N N . SER A 1 75 ? 8.299 -1.271 2.606 1.00 85.81 75 SER A N 1
ATOM 596 C CA . SER A 1 75 ? 6.958 -1.472 3.157 1.00 85.81 75 SER A CA 1
ATOM 597 C C . SER A 1 75 ? 6.473 -0.244 3.949 1.00 85.81 75 SER A C 1
ATOM 599 O O . SER A 1 75 ? 7.295 0.546 4.422 1.00 85.81 75 SER A O 1
ATOM 601 N N . PRO A 1 76 ? 5.153 -0.095 4.169 1.00 83.00 76 PRO A N 1
ATOM 602 C CA . PRO A 1 76 ? 4.597 0.970 5.007 1.00 83.00 76 PRO A CA 1
ATOM 603 C C . PRO A 1 76 ? 5.054 0.942 6.469 1.00 83.00 76 PRO A C 1
ATOM 605 O O . PRO A 1 76 ? 4.882 1.934 7.167 1.00 83.00 76 PRO A O 1
ATOM 608 N N . ALA A 1 77 ? 5.602 -0.185 6.932 1.00 78.06 77 ALA A N 1
ATOM 609 C CA . ALA A 1 77 ? 6.125 -0.342 8.286 1.00 78.06 77 ALA A CA 1
ATOM 610 C C . ALA A 1 77 ? 7.564 0.181 8.441 1.00 78.06 77 ALA A C 1
ATOM 612 O O . ALA A 1 77 ? 8.063 0.259 9.556 1.00 78.06 77 ALA A O 1
ATOM 613 N N . SER A 1 78 ? 8.243 0.512 7.340 1.00 82.88 78 SER A N 1
ATOM 614 C CA . SER A 1 78 ? 9.608 1.034 7.371 1.00 82.88 78 SER A CA 1
ATOM 615 C C . SER A 1 78 ? 9.628 2.545 7.602 1.00 82.88 78 SER A C 1
ATOM 617 O O . SER A 1 78 ? 8.867 3.283 6.976 1.00 82.88 78 SER A O 1
ATOM 619 N N . ASP A 1 79 ? 10.601 3.030 8.375 1.00 85.69 79 ASP A N 1
ATOM 620 C CA . ASP A 1 79 ? 10.864 4.468 8.560 1.00 85.69 79 ASP A CA 1
ATOM 621 C C . ASP A 1 79 ? 11.230 5.191 7.254 1.00 85.69 79 ASP A C 1
ATOM 623 O O . ASP A 1 79 ? 11.125 6.413 7.142 1.00 85.69 79 ASP A O 1
ATOM 627 N N . ARG A 1 80 ? 11.642 4.436 6.229 1.00 88.06 80 ARG A N 1
ATOM 628 C CA . ARG A 1 80 ? 11.956 4.954 4.890 1.00 88.06 80 ARG A CA 1
ATOM 629 C C . ARG A 1 80 ? 10.715 5.106 4.002 1.00 88.06 80 ARG A C 1
ATOM 631 O O . ARG A 1 80 ? 10.849 5.444 2.823 1.00 88.06 80 ARG A O 1
ATOM 638 N N . TRP A 1 81 ? 9.519 4.836 4.527 1.00 89.75 81 TRP A N 1
ATOM 639 C CA . TRP A 1 81 ? 8.271 4.937 3.781 1.00 89.75 81 TRP A CA 1
ATOM 640 C C . TRP A 1 81 ? 7.989 6.373 3.325 1.00 89.75 81 TRP A C 1
ATOM 642 O O . TRP A 1 81 ? 7.829 7.295 4.126 1.00 89.75 81 TRP A O 1
ATOM 652 N N . GLN A 1 82 ? 7.848 6.558 2.013 1.00 89.75 82 GLN A N 1
ATOM 653 C CA . GLN A 1 82 ? 7.391 7.815 1.427 1.00 89.75 82 GLN A CA 1
ATOM 654 C C . GLN A 1 82 ? 5.909 7.707 1.091 1.00 89.75 82 GLN A C 1
ATOM 656 O O . GLN A 1 82 ? 5.477 6.791 0.383 1.00 89.75 82 GLN A O 1
ATOM 661 N N . ARG A 1 83 ? 5.123 8.670 1.578 1.00 86.62 83 ARG A N 1
ATOM 662 C CA . ARG A 1 83 ? 3.672 8.676 1.378 1.00 86.62 83 ARG A CA 1
ATOM 663 C C . ARG A 1 83 ? 3.336 8.759 -0.117 1.00 86.62 83 ARG A C 1
ATOM 665 O O . ARG A 1 83 ? 3.869 9.637 -0.796 1.00 86.62 83 ARG A O 1
ATOM 672 N N . PRO A 1 84 ? 2.444 7.893 -0.626 1.00 87.62 84 PRO A N 1
ATOM 673 C CA . PRO A 1 84 ? 2.004 7.972 -2.009 1.00 87.62 84 PRO A CA 1
ATOM 674 C C . PRO A 1 84 ? 1.183 9.240 -2.274 1.00 87.62 84 PRO A C 1
ATOM 676 O O . PRO A 1 84 ? 0.611 9.817 -1.340 1.00 87.62 84 PRO A O 1
ATOM 679 N N . PRO A 1 85 ? 1.052 9.648 -3.550 1.00 84.75 85 PRO A N 1
ATOM 680 C CA . PRO A 1 85 ? 0.104 10.677 -3.950 1.00 84.75 85 PRO A CA 1
ATOM 681 C C . PRO A 1 85 ? -1.314 10.372 -3.457 1.00 84.75 85 PRO A C 1
ATOM 683 O O . PRO A 1 85 ? -1.725 9.210 -3.353 1.00 84.75 85 PRO A O 1
ATOM 686 N N . TYR A 1 86 ? -2.077 11.429 -3.170 1.00 76.56 86 TYR A N 1
ATOM 687 C CA . TYR A 1 86 ? -3.439 11.298 -2.661 1.00 76.56 86 TYR A CA 1
ATOM 688 C C . TYR A 1 86 ? -4.290 10.409 -3.579 1.00 76.56 86 TYR A C 1
ATOM 690 O O . TYR A 1 86 ? -4.346 10.618 -4.789 1.00 76.56 86 TYR A O 1
ATOM 698 N N . GLY A 1 87 ? -4.960 9.414 -2.994 1.00 71.44 87 GLY A N 1
ATOM 699 C CA . GLY A 1 87 ? -5.791 8.476 -3.749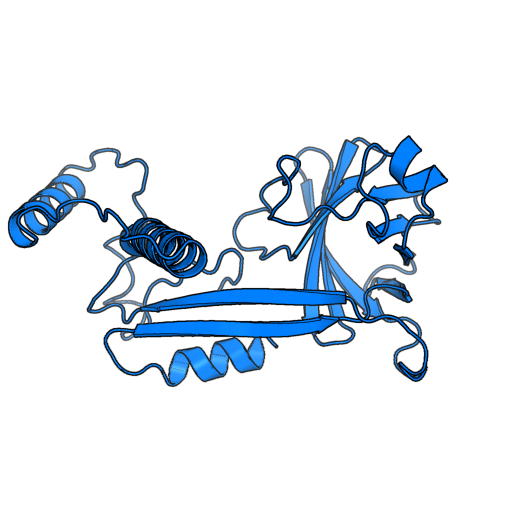 1.00 71.44 87 GLY A CA 1
ATOM 700 C C . GLY A 1 87 ? -5.048 7.294 -4.380 1.00 71.44 87 GLY A C 1
ATOM 701 O O . GLY A 1 87 ? -5.661 6.584 -5.173 1.00 71.44 87 GLY A O 1
ATOM 702 N N . PHE A 1 88 ? -3.781 7.039 -4.021 1.00 79.69 88 PHE A N 1
ATOM 703 C CA . PHE A 1 88 ? -3.049 5.835 -4.429 1.00 79.69 88 PHE A CA 1
ATOM 704 C C . PHE A 1 88 ? -2.641 4.961 -3.216 1.00 79.69 88 PHE A C 1
ATOM 706 O O . PHE A 1 88 ? -1.856 5.414 -2.386 1.00 79.69 88 PHE A O 1
ATOM 713 N N . PRO A 1 89 ? -3.149 3.721 -3.061 1.00 80.00 89 PRO A N 1
ATOM 714 C CA . PRO A 1 89 ? -3.016 2.900 -1.856 1.00 80.00 89 PRO A CA 1
ATOM 715 C C . PRO A 1 89 ? -1.802 2.003 -2.037 1.00 80.00 89 PRO A C 1
ATOM 717 O O . PRO A 1 89 ? -1.915 0.825 -2.377 1.00 80.00 89 PRO A O 1
ATOM 720 N N . ALA A 1 90 ? -0.624 2.604 -1.949 1.00 88.81 90 ALA A N 1
ATOM 721 C CA . ALA A 1 90 ? 0.604 1.875 -2.186 1.00 88.81 90 ALA A CA 1
ATOM 722 C C . ALA A 1 90 ? 0.795 0.777 -1.133 1.00 88.81 90 ALA A C 1
ATOM 724 O O . ALA A 1 90 ? 0.638 1.021 0.061 1.00 88.81 90 ALA A O 1
ATOM 725 N N . ILE A 1 91 ? 1.180 -0.409 -1.590 1.00 88.62 91 ILE A N 1
ATOM 726 C CA . ILE A 1 91 ? 1.645 -1.509 -0.737 1.00 88.62 91 ILE A CA 1
ATOM 727 C C . ILE A 1 91 ? 3.171 -1.498 -0.606 1.00 88.62 91 ILE A C 1
ATOM 729 O O . ILE A 1 91 ? 3.704 -1.986 0.380 1.00 88.62 91 ILE A O 1
ATOM 733 N N . PHE A 1 92 ? 3.859 -0.909 -1.589 1.00 91.88 92 PHE A N 1
ATOM 734 C CA . PHE A 1 92 ? 5.297 -0.685 -1.577 1.00 91.88 92 PHE A CA 1
ATOM 735 C C . PHE A 1 92 ? 5.615 0.678 -2.173 1.00 91.88 92 PHE A C 1
ATOM 737 O O . PHE A 1 92 ? 4.943 1.133 -3.106 1.00 91.88 92 PHE A O 1
ATOM 744 N N . VAL A 1 93 ? 6.680 1.288 -1.670 1.00 95.38 93 VAL A N 1
ATOM 745 C CA . VAL A 1 93 ? 7.363 2.398 -2.323 1.00 95.38 93 VAL A CA 1
ATOM 746 C C . VAL A 1 93 ? 8.747 1.946 -2.753 1.00 95.38 93 VAL A C 1
ATOM 748 O O . VAL A 1 93 ? 9.396 1.159 -2.073 1.00 95.38 93 VAL A O 1
ATOM 751 N N . VAL A 1 94 ? 9.185 2.435 -3.900 1.00 97.00 94 VAL A N 1
ATOM 752 C CA . VAL A 1 94 ? 10.461 2.120 -4.518 1.00 97.00 94 VAL A CA 1
ATOM 753 C C . VAL A 1 94 ? 11.166 3.446 -4.796 1.00 97.00 94 VAL A C 1
ATOM 755 O O . VAL A 1 94 ? 10.812 4.124 -5.765 1.00 97.00 94 VAL A O 1
ATOM 758 N N . PRO A 1 95 ? 12.124 3.862 -3.950 1.00 95.62 95 PRO A N 1
ATOM 759 C CA . PRO A 1 95 ? 13.032 4.944 -4.301 1.00 95.62 95 PRO A CA 1
ATOM 760 C C . PRO A 1 95 ? 13.972 4.431 -5.393 1.00 95.62 95 PRO A C 1
ATOM 762 O O . PRO A 1 95 ? 14.729 3.486 -5.169 1.00 95.62 95 PRO A O 1
ATOM 765 N N . LEU A 1 96 ? 13.875 5.011 -6.585 1.00 95.81 96 LEU A N 1
ATOM 766 C CA . LEU A 1 96 ? 14.608 4.553 -7.756 1.00 95.81 96 LEU A CA 1
ATOM 767 C C . LEU A 1 96 ? 15.983 5.219 -7.858 1.00 95.81 96 LEU A C 1
ATOM 769 O O . LEU A 1 96 ? 16.206 6.317 -7.342 1.00 95.81 96 LEU A O 1
ATOM 773 N N . SER A 1 97 ? 16.896 4.568 -8.574 1.00 94.00 97 SER A N 1
ATOM 774 C CA . SER A 1 97 ? 18.278 5.012 -8.775 1.00 94.00 97 SER A CA 1
ATOM 775 C C . SER A 1 97 ? 18.425 6.411 -9.386 1.00 94.00 97 SER A C 1
ATOM 777 O O . SER A 1 97 ? 19.412 7.082 -9.096 1.00 94.00 97 SER A O 1
ATOM 779 N N . SER A 1 98 ? 17.463 6.892 -10.182 1.00 94.19 98 SER A N 1
ATOM 780 C CA . SER A 1 98 ? 17.471 8.276 -10.699 1.00 94.19 98 SER A CA 1
ATOM 781 C C . SER A 1 98 ? 17.088 9.353 -9.679 1.00 94.19 98 SER A C 1
ATOM 783 O O . SER A 1 98 ? 17.119 10.539 -10.007 1.00 94.19 98 SER A O 1
ATOM 785 N N . GLY A 1 99 ? 16.656 8.973 -8.473 1.00 93.81 99 GLY A N 1
ATOM 786 C CA . GLY A 1 99 ? 15.984 9.873 -7.531 1.00 93.81 99 GLY A CA 1
ATOM 787 C C . GLY A 1 99 ? 14.480 10.032 -7.794 1.00 93.81 99 GLY A C 1
ATOM 788 O O . GLY A 1 99 ? 13.812 10.790 -7.093 1.00 93.81 99 GLY A O 1
ATOM 789 N N . SER A 1 100 ? 13.936 9.318 -8.784 1.00 95.69 100 SER A N 1
ATOM 790 C CA . SER A 1 100 ? 12.489 9.168 -8.981 1.00 95.69 100 SER A CA 1
ATOM 791 C C . SER A 1 100 ? 11.890 8.236 -7.919 1.00 95.69 100 SER A C 1
ATOM 793 O O . SER A 1 100 ? 12.602 7.444 -7.302 1.00 95.69 100 SER A O 1
ATOM 795 N N . THR A 1 101 ? 10.570 8.271 -7.739 1.00 96.75 101 THR A N 1
ATOM 796 C CA . THR A 1 101 ? 9.872 7.368 -6.810 1.00 96.75 101 THR A CA 1
ATOM 797 C C . THR A 1 101 ? 8.761 6.627 -7.535 1.00 96.75 101 THR A C 1
ATOM 799 O O . THR A 1 101 ? 7.954 7.239 -8.234 1.00 96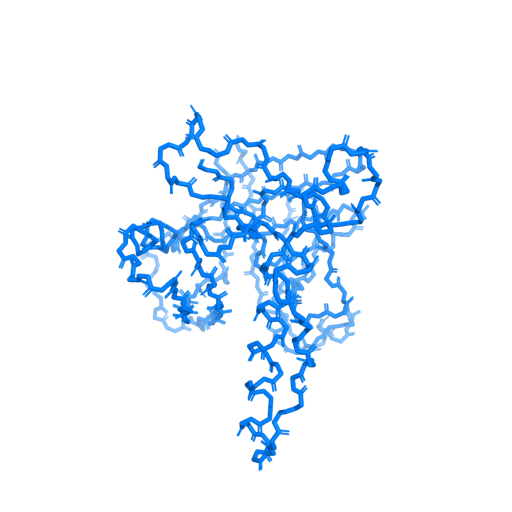.75 101 THR A O 1
ATOM 802 N N . ALA A 1 102 ? 8.684 5.312 -7.349 1.00 96.88 102 ALA A N 1
ATOM 803 C CA . ALA A 1 102 ? 7.548 4.514 -7.787 1.00 96.88 102 ALA A CA 1
ATOM 804 C C . ALA A 1 102 ? 6.781 3.956 -6.587 1.00 96.88 102 ALA A C 1
ATOM 806 O O . ALA A 1 102 ? 7.364 3.441 -5.642 1.00 96.88 102 ALA A O 1
ATOM 807 N N . TRP A 1 103 ? 5.458 4.004 -6.635 1.00 96.69 103 TRP A N 1
ATOM 808 C CA . TRP A 1 103 ? 4.582 3.317 -5.699 1.00 96.69 103 TRP A CA 1
ATOM 809 C C . TRP A 1 103 ? 3.867 2.183 -6.408 1.00 96.69 103 TRP A C 1
ATOM 811 O O . TRP A 1 103 ? 3.307 2.364 -7.491 1.00 96.69 103 TRP A O 1
ATOM 821 N N . LEU A 1 104 ? 3.850 1.021 -5.770 1.00 94.06 104 LEU A N 1
ATOM 822 C CA . LEU A 1 104 ? 3.234 -0.188 -6.297 1.00 94.06 104 LEU A CA 1
ATOM 823 C C . LEU A 1 104 ? 1.971 -0.500 -5.501 1.00 94.06 104 LEU A C 1
ATOM 825 O O . LEU A 1 104 ? 1.943 -0.343 -4.283 1.00 94.06 104 LEU A O 1
ATOM 829 N N . ARG A 1 105 ? 0.933 -0.963 -6.192 1.00 89.44 105 ARG A N 1
ATOM 830 C CA . ARG A 1 105 ? -0.340 -1.425 -5.628 1.00 89.44 105 ARG A CA 1
ATOM 831 C C . ARG A 1 105 ? -0.775 -2.673 -6.380 1.00 89.44 105 ARG A C 1
ATOM 833 O O . ARG A 1 105 ? -0.769 -2.670 -7.607 1.00 89.44 105 ARG A O 1
ATOM 840 N N . LEU A 1 106 ? -1.204 -3.707 -5.667 1.00 85.38 106 LEU A N 1
ATOM 841 C CA . LEU A 1 106 ? -1.788 -4.895 -6.283 1.00 85.38 106 LEU A CA 1
ATOM 842 C C . LEU A 1 106 ? -3.314 -4.749 -6.363 1.00 85.38 106 LEU A C 1
ATOM 844 O O . LEU A 1 106 ? -3.998 -4.781 -5.346 1.00 85.38 106 LEU A O 1
ATOM 848 N N . GLU A 1 107 ? -3.846 -4.581 -7.574 1.00 82.56 107 GLU A N 1
ATOM 849 C CA . GLU A 1 107 ? -5.297 -4.478 -7.809 1.00 82.56 107 GLU A CA 1
ATOM 850 C C . GLU A 1 107 ? -5.944 -5.875 -7.839 1.00 82.56 107 GLU A C 1
ATOM 852 O O . GLU A 1 107 ? -7.029 -6.112 -7.294 1.00 82.56 107 GLU A O 1
ATOM 857 N N . ARG A 1 108 ? -5.261 -6.816 -8.507 1.00 79.06 108 ARG A N 1
ATOM 858 C CA . ARG A 1 108 ? -5.642 -8.227 -8.680 1.00 79.06 108 ARG A CA 1
ATOM 859 C C . ARG A 1 108 ? -4.387 -9.094 -8.676 1.00 79.06 108 ARG A C 1
ATOM 861 O O . ARG A 1 108 ? -3.299 -8.582 -8.906 1.00 79.06 108 ARG A O 1
ATOM 868 N N . ASP A 1 109 ? -4.552 -10.406 -8.556 1.00 78.25 109 ASP A N 1
ATOM 869 C CA . ASP A 1 109 ? -3.477 -11.407 -8.431 1.00 78.25 109 ASP A CA 1
ATOM 870 C C . ASP A 1 109 ? -2.397 -11.354 -9.534 1.00 78.25 109 ASP A C 1
ATOM 872 O O . ASP A 1 109 ? -1.319 -11.923 -9.396 1.00 78.25 109 ASP A O 1
ATOM 876 N N . SER A 1 110 ? -2.667 -10.699 -10.665 1.00 85.06 110 SER A N 1
ATOM 877 C CA . SER A 1 110 ? -1.710 -10.502 -11.765 1.00 85.06 110 SER A CA 1
ATOM 878 C C . SER A 1 110 ? -1.777 -9.100 -12.374 1.00 85.06 110 SER A C 1
ATOM 880 O O . SER A 1 110 ? -1.354 -8.902 -13.512 1.00 85.06 110 SER A O 1
ATOM 882 N N . GLU A 1 111 ? -2.314 -8.130 -11.632 1.00 89.25 111 GLU A N 1
ATOM 883 C CA . GLU A 1 111 ? -2.458 -6.739 -12.062 1.00 89.25 111 GLU A CA 1
ATOM 884 C C . GLU A 1 111 ? -1.869 -5.795 -11.011 1.00 89.25 111 GLU A C 1
ATOM 886 O O . GLU A 1 111 ? -2.437 -5.601 -9.932 1.00 89.25 111 GLU A O 1
ATOM 891 N N . LEU A 1 112 ? -0.746 -5.175 -11.362 1.00 91.19 112 LEU A N 1
ATOM 892 C CA . LEU A 1 112 ? -0.116 -4.111 -10.598 1.00 91.19 112 LEU A CA 1
ATOM 893 C C . LEU A 1 112 ? -0.530 -2.748 -11.146 1.00 91.19 112 LEU A C 1
ATOM 895 O O . LEU A 1 112 ? -0.477 -2.479 -12.347 1.00 91.19 112 LEU A O 1
ATOM 899 N N . ARG A 1 113 ? -0.873 -1.839 -10.242 1.00 93.31 113 ARG A N 1
ATOM 900 C CA . ARG A 1 113 ? -0.905 -0.405 -10.508 1.00 93.31 113 ARG A CA 1
ATOM 901 C C . ARG A 1 113 ? 0.422 0.179 -10.055 1.00 93.31 113 ARG A C 1
ATOM 903 O O . ARG A 1 113 ? 0.890 -0.113 -8.956 1.00 93.31 113 ARG A O 1
ATOM 910 N N . VAL A 1 114 ? 1.008 1.009 -10.908 1.00 94.94 114 VAL A N 1
ATOM 911 C CA . VAL A 1 114 ? 2.284 1.679 -10.655 1.00 94.94 114 VAL A CA 1
ATOM 912 C C . VAL A 1 114 ? 2.045 3.176 -10.749 1.00 94.94 114 VAL A C 1
ATOM 914 O O . VAL A 1 114 ? 1.578 3.668 -11.773 1.00 94.94 114 VAL A O 1
ATOM 917 N N . CYS A 1 115 ? 2.326 3.901 -9.676 1.00 95.38 115 CYS A N 1
ATOM 918 C CA . CYS A 1 115 ? 2.357 5.355 -9.677 1.00 95.38 115 CYS A CA 1
ATOM 919 C C . CYS A 1 115 ? 3.820 5.779 -9.712 1.00 95.38 115 CYS A C 1
ATOM 921 O O . CYS A 1 115 ? 4.554 5.474 -8.784 1.00 95.38 115 CYS A O 1
ATOM 923 N N . TYR A 1 116 ? 4.257 6.429 -10.779 1.00 95.00 116 TYR A N 1
ATOM 924 C CA . TYR A 1 116 ? 5.643 6.839 -10.968 1.00 95.00 116 TYR A CA 1
ATOM 925 C C . TYR A 1 116 ? 5.743 8.357 -10.897 1.00 95.00 116 TYR A C 1
ATOM 927 O O . TYR A 1 116 ? 5.010 9.050 -11.604 1.00 95.00 116 TYR A O 1
ATOM 935 N N . GLN A 1 117 ? 6.649 8.876 -10.078 1.00 95.25 117 GLN A N 1
ATOM 936 C CA . GLN A 1 117 ? 6.907 10.301 -9.953 1.00 95.25 117 GLN A CA 1
ATOM 937 C C . GLN A 1 117 ? 8.351 10.634 -10.311 1.00 95.25 117 GLN A C 1
ATOM 939 O O . GLN A 1 117 ? 9.291 10.080 -9.745 1.00 95.25 117 GLN A O 1
ATOM 944 N N . HIS A 1 118 ? 8.501 11.605 -11.211 1.00 92.81 118 HIS A N 1
ATOM 945 C CA . HIS A 1 118 ? 9.779 12.194 -11.590 1.00 92.81 118 HIS A CA 1
ATOM 946 C C . HIS A 1 118 ? 9.664 13.719 -11.538 1.00 92.81 118 HIS A C 1
ATOM 948 O O . HIS A 1 118 ? 8.896 14.333 -12.289 1.00 92.81 118 HIS A O 1
ATOM 954 N N . GLY A 1 119 ? 10.380 14.332 -10.593 1.00 90.00 119 GLY A N 1
ATOM 955 C CA . GLY A 1 119 ? 10.198 15.740 -10.246 1.00 90.00 119 GLY A CA 1
ATOM 956 C C . GLY A 1 119 ? 8.760 16.025 -9.792 1.00 90.00 119 GLY A C 1
ATOM 957 O O . GLY A 1 119 ? 8.261 15.433 -8.834 1.00 90.00 119 GLY A O 1
ATOM 958 N N . THR A 1 120 ? 8.076 16.929 -10.494 1.00 88.69 120 THR A N 1
ATOM 959 C CA . THR A 1 120 ? 6.684 17.323 -10.203 1.00 88.69 120 THR A CA 1
ATOM 960 C C . THR A 1 120 ? 5.636 16.521 -10.975 1.00 88.69 120 THR A C 1
ATOM 962 O O . THR A 1 120 ? 4.440 16.718 -10.766 1.00 88.69 120 THR A O 1
ATOM 965 N N . ARG A 1 121 ? 6.054 15.643 -11.896 1.00 91.38 121 ARG A N 1
ATOM 966 C CA . ARG A 1 121 ? 5.138 14.890 -12.760 1.00 91.38 121 ARG A CA 1
ATOM 967 C C . ARG A 1 121 ? 4.841 13.522 -12.169 1.00 91.38 121 ARG A C 1
ATOM 969 O O . ARG A 1 121 ? 5.764 12.794 -11.812 1.00 91.38 121 ARG A O 1
ATOM 976 N N . THR A 1 122 ? 3.560 13.165 -12.164 1.00 92.56 122 THR A N 1
ATOM 977 C CA . THR A 1 122 ? 3.061 11.873 -11.686 1.00 92.56 122 THR A CA 1
ATOM 978 C C . THR A 1 122 ? 2.380 11.121 -12.823 1.00 92.56 122 THR A C 1
ATOM 980 O O . THR A 1 122 ? 1.498 11.651 -13.499 1.00 92.56 122 THR A O 1
ATOM 983 N N . HIS A 1 123 ? 2.776 9.869 -13.025 1.00 92.19 123 HIS A N 1
ATOM 984 C CA . HIS A 1 123 ? 2.282 8.984 -14.070 1.00 92.19 123 HIS A CA 1
ATOM 985 C C . HIS A 1 123 ? 1.632 7.749 -13.450 1.00 92.19 123 HIS A C 1
ATOM 987 O O . HIS A 1 123 ? 2.261 7.014 -12.694 1.00 92.19 123 HIS A O 1
ATOM 993 N N . HIS A 1 124 ? 0.373 7.492 -13.804 1.00 93.31 124 HIS A N 1
ATOM 994 C CA . HIS A 1 124 ? -0.344 6.292 -13.382 1.00 93.31 124 HIS A CA 1
ATOM 995 C C . HIS A 1 124 ? -0.309 5.247 -14.493 1.00 93.31 124 HIS A C 1
ATOM 997 O O . HIS A 1 124 ? -0.798 5.470 -15.602 1.00 93.31 124 HIS A O 1
ATOM 1003 N N . MET A 1 125 ? 0.260 4.092 -14.178 1.00 94.00 125 MET A N 1
ATOM 1004 C CA . MET A 1 125 ? 0.482 2.992 -15.101 1.00 94.00 125 MET A CA 1
ATOM 1005 C C . MET A 1 125 ? -0.152 1.709 -14.574 1.00 94.00 125 MET A C 1
ATOM 1007 O O . MET A 1 125 ? -0.455 1.557 -13.387 1.00 94.00 125 MET A O 1
ATOM 1011 N N . VAL A 1 126 ? -0.355 0.776 -15.496 1.00 94.31 126 VAL A N 1
ATOM 1012 C CA . VAL A 1 126 ? -0.836 -0.574 -15.214 1.00 94.31 126 VAL A CA 1
ATOM 1013 C C . VAL A 1 126 ? 0.192 -1.535 -15.763 1.00 94.31 126 VAL A C 1
ATOM 1015 O O . VAL A 1 126 ? 0.643 -1.365 -16.899 1.00 94.31 126 VAL A O 1
ATOM 1018 N N . ALA A 1 127 ? 0.549 -2.523 -14.961 1.00 93.25 127 ALA A N 1
ATOM 1019 C CA . ALA A 1 127 ? 1.402 -3.616 -15.357 1.00 93.25 127 ALA A CA 1
ATOM 1020 C C . ALA A 1 127 ? 0.699 -4.943 -15.088 1.00 93.25 127 ALA A C 1
ATOM 1022 O O . ALA A 1 127 ? 0.046 -5.130 -14.062 1.00 93.25 127 ALA A O 1
ATOM 1023 N N . TYR A 1 128 ? 0.842 -5.867 -16.024 1.00 91.88 128 TYR A N 1
ATOM 1024 C CA . TYR A 1 128 ? 0.330 -7.220 -15.913 1.00 91.88 128 TYR A CA 1
ATOM 1025 C C . TYR A 1 128 ? 1.491 -8.185 -15.827 1.00 91.88 128 TYR A C 1
ATOM 1027 O O . TYR A 1 128 ? 2.541 -7.974 -16.429 1.00 91.88 128 TYR A O 1
ATOM 1035 N N . ARG A 1 129 ? 1.300 -9.272 -15.098 1.00 88.69 129 ARG A N 1
ATOM 1036 C CA . ARG A 1 129 ? 2.287 -10.344 -15.056 1.00 88.69 129 ARG A CA 1
ATOM 1037 C C . ARG A 1 129 ? 2.502 -10.900 -16.468 1.00 88.69 129 ARG A C 1
ATOM 1039 O O . ARG A 1 129 ? 1.532 -11.274 -17.124 1.00 88.69 129 ARG A O 1
ATOM 1046 N N . SER A 1 130 ? 3.748 -10.965 -16.941 1.00 83.62 130 SER A N 1
ATOM 1047 C CA . SER A 1 130 ? 4.058 -11.369 -18.326 1.00 83.62 130 SER A CA 1
ATOM 1048 C C . SER A 1 130 ? 3.776 -12.848 -18.600 1.00 83.62 130 SER A C 1
ATOM 1050 O O . SER A 1 130 ? 3.464 -13.224 -19.726 1.00 83.62 130 SER A O 1
ATOM 1052 N N . ALA A 1 131 ? 3.862 -13.694 -17.571 1.00 72.56 131 ALA A N 1
ATOM 1053 C CA . ALA A 1 131 ? 3.615 -15.131 -17.663 1.00 72.56 131 ALA A CA 1
ATOM 1054 C C . ALA A 1 131 ? 2.555 -15.580 -16.637 1.00 72.56 131 ALA A C 1
ATOM 1056 O O . ALA A 1 131 ? 2.872 -16.322 -15.706 1.00 72.56 131 ALA A O 1
ATOM 1057 N N . PRO A 1 132 ? 1.280 -15.174 -16.794 1.00 60.34 132 PRO A N 1
ATOM 1058 C CA . PRO A 1 132 ? 0.235 -15.417 -15.795 1.00 60.34 132 PRO A CA 1
ATOM 1059 C C . PRO A 1 132 ? -0.140 -16.903 -15.649 1.00 60.34 132 PRO A C 1
ATOM 1061 O O . PRO A 1 132 ? -0.817 -17.268 -14.696 1.00 60.34 132 PRO A O 1
ATOM 1064 N N . ARG A 1 133 ? 0.292 -17.763 -16.586 1.00 54.84 133 ARG A N 1
ATOM 1065 C CA . ARG A 1 133 ? 0.007 -19.209 -16.612 1.00 54.84 133 ARG A CA 1
ATOM 1066 C C . ARG A 1 133 ? 1.115 -20.098 -16.038 1.00 54.84 133 ARG A C 1
ATOM 1068 O O . ARG A 1 133 ? 0.931 -21.310 -16.012 1.00 54.84 133 ARG A O 1
ATOM 1075 N N . ARG A 1 134 ? 2.265 -19.552 -15.616 1.00 62.69 134 ARG A N 1
ATOM 1076 C CA . ARG A 1 134 ? 3.253 -20.367 -14.885 1.00 62.69 134 ARG A CA 1
ATOM 1077 C C . ARG A 1 134 ? 2.633 -20.744 -13.542 1.00 62.69 134 ARG A C 1
ATOM 1079 O O . ARG A 1 134 ? 2.151 -19.848 -12.846 1.00 62.69 134 ARG A O 1
ATOM 1086 N N . SER A 1 135 ? 2.616 -22.037 -13.205 1.00 56.28 135 SER A N 1
ATOM 1087 C CA . SER A 1 135 ? 2.118 -22.473 -11.902 1.00 56.28 135 SER A CA 1
ATOM 1088 C C . SER A 1 135 ? 2.884 -21.739 -10.798 1.00 56.28 135 SER A C 1
ATOM 1090 O O . SER A 1 135 ? 4.069 -21.416 -10.926 1.00 56.28 135 SER A O 1
ATOM 1092 N N . PHE A 1 136 ? 2.174 -21.407 -9.722 1.00 61.28 136 PHE A N 1
ATOM 1093 C CA . PHE A 1 136 ? 2.774 -20.832 -8.518 1.00 61.28 136 PHE A CA 1
ATOM 1094 C C . PHE A 1 136 ? 3.621 -21.859 -7.749 1.00 61.28 136 PHE A C 1
ATOM 1096 O O . PHE A 1 136 ? 4.254 -21.510 -6.756 1.00 61.28 136 PHE A O 1
ATOM 1103 N N . GLU A 1 137 ? 3.631 -23.117 -8.201 1.00 56.88 137 GLU A N 1
ATOM 1104 C CA . GLU A 1 137 ? 4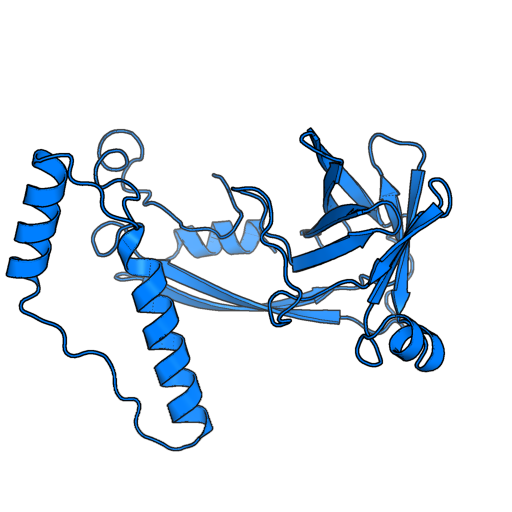.352 -24.227 -7.589 1.00 56.88 137 GLU A CA 1
ATOM 1105 C C . GLU A 1 137 ? 5.840 -23.892 -7.452 1.00 56.88 137 GLU A C 1
ATOM 1107 O O . GLU A 1 137 ? 6.530 -23.572 -8.420 1.00 56.88 137 GLU A O 1
ATOM 1112 N N . GLY A 1 138 ? 6.318 -23.918 -6.207 1.00 61.25 138 GLY A N 1
ATOM 1113 C CA . GLY A 1 138 ? 7.707 -23.629 -5.854 1.00 61.25 138 GLY A CA 1
ATOM 1114 C C . GLY A 1 138 ? 8.072 -22.145 -5.749 1.00 61.25 138 GLY A C 1
ATOM 1115 O O . GLY A 1 138 ? 9.225 -21.844 -5.449 1.00 61.25 138 GLY A O 1
ATOM 1116 N N . ARG A 1 139 ? 7.140 -21.202 -5.963 1.00 67.69 139 ARG A N 1
ATOM 1117 C CA . ARG A 1 139 ? 7.407 -19.767 -5.761 1.00 67.69 139 ARG A CA 1
ATOM 1118 C C . ARG A 1 139 ? 6.923 -19.297 -4.399 1.00 67.69 139 ARG A C 1
ATOM 1120 O O . ARG A 1 139 ? 5.735 -19.377 -4.097 1.00 67.69 139 ARG A O 1
ATOM 1127 N N . GLU A 1 140 ? 7.840 -18.731 -3.624 1.00 72.06 140 GLU A N 1
ATOM 1128 C CA . GLU A 1 140 ? 7.537 -18.102 -2.339 1.00 72.06 140 GLU A CA 1
ATOM 1129 C C . GLU A 1 140 ? 6.546 -16.941 -2.548 1.00 72.06 140 GLU A C 1
ATOM 1131 O O . GLU A 1 140 ? 6.804 -16.009 -3.317 1.00 72.06 140 GLU A O 1
ATOM 1136 N N . ALA A 1 141 ? 5.373 -17.035 -1.920 1.00 80.31 141 ALA A N 1
ATOM 1137 C CA . ALA A 1 141 ? 4.391 -15.961 -1.908 1.00 80.31 141 ALA A CA 1
ATOM 1138 C C . ALA A 1 141 ? 4.790 -14.919 -0.859 1.00 80.31 141 ALA A C 1
ATOM 1140 O O . ALA A 1 141 ? 5.161 -15.258 0.262 1.00 80.31 141 ALA A O 1
ATOM 1141 N N . THR A 1 142 ? 4.655 -13.645 -1.199 1.00 78.69 142 THR A N 1
ATOM 1142 C CA . THR A 1 142 ? 4.690 -12.558 -0.226 1.00 78.69 142 THR A CA 1
ATOM 1143 C C . THR A 1 142 ? 3.301 -12.414 0.372 1.00 78.69 142 THR A C 1
ATOM 1145 O O . THR A 1 142 ? 2.350 -12.059 -0.326 1.00 78.69 142 THR A O 1
ATOM 1148 N N . LEU A 1 143 ? 3.179 -12.685 1.665 1.00 77.81 143 LEU A N 1
ATOM 1149 C CA . LEU A 1 143 ? 1.962 -12.392 2.403 1.00 77.81 143 LEU A CA 1
ATOM 1150 C C . LEU A 1 143 ? 1.919 -10.895 2.715 1.00 77.81 143 LEU A C 1
ATOM 1152 O O . LEU A 1 143 ? 2.841 -10.365 3.333 1.00 77.81 143 LEU A O 1
ATOM 1156 N N . VAL A 1 144 ? 0.856 -10.215 2.289 1.00 74.88 144 VAL A N 1
ATOM 1157 C CA . VAL A 1 144 ? 0.613 -8.822 2.665 1.00 74.88 144 VAL A CA 1
ATOM 1158 C C . VAL A 1 144 ? -0.656 -8.735 3.490 1.00 74.88 144 VAL A C 1
ATOM 1160 O O . VAL A 1 144 ? -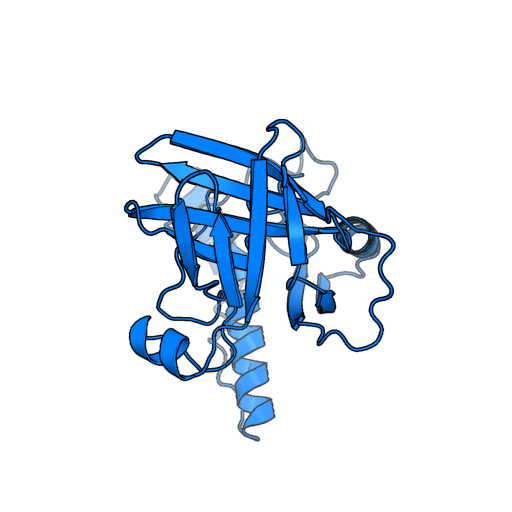1.734 -9.122 3.035 1.00 74.88 144 VAL A O 1
ATOM 1163 N N . ASN A 1 145 ? -0.506 -8.208 4.702 1.00 75.62 145 ASN A N 1
ATOM 1164 C CA . ASN A 1 145 ? -1.582 -8.088 5.669 1.00 75.62 145 ASN A CA 1
ATOM 1165 C C . ASN A 1 145 ? -2.046 -6.639 5.763 1.00 75.62 145 ASN A C 1
ATOM 1167 O O . ASN A 1 145 ? -1.234 -5.716 5.836 1.00 75.62 145 ASN A O 1
ATOM 1171 N N . PHE A 1 146 ? -3.359 -6.442 5.787 1.00 75.94 146 PHE A N 1
ATOM 1172 C CA . PHE A 1 146 ? -3.962 -5.123 5.929 1.00 75.94 146 PHE A CA 1
ATOM 1173 C C . PHE A 1 146 ? -5.111 -5.169 6.922 1.00 75.94 146 PHE A C 1
ATOM 1175 O O . PHE A 1 146 ? -5.881 -6.128 6.958 1.00 75.94 146 PHE A O 1
ATOM 1182 N N . ILE A 1 147 ? -5.278 -4.088 7.675 1.00 77.12 147 ILE A N 1
ATOM 1183 C CA . ILE A 1 147 ? -6.454 -3.870 8.510 1.00 77.12 147 ILE A CA 1
ATOM 1184 C C . ILE A 1 147 ? -7.285 -2.773 7.854 1.00 77.12 147 ILE A C 1
ATOM 1186 O O . ILE A 1 147 ? -6.812 -1.661 7.626 1.00 77.12 147 ILE A O 1
ATOM 1190 N N . GLY A 1 148 ? -8.530 -3.099 7.529 1.00 78.44 148 GLY A N 1
ATOM 1191 C CA . GLY A 1 148 ? -9.527 -2.130 7.102 1.00 78.44 148 GLY A CA 1
ATOM 1192 C C . GLY A 1 148 ? -10.400 -1.724 8.280 1.00 78.44 148 GLY A C 1
ATOM 1193 O O . GLY A 1 148 ? -11.011 -2.583 8.910 1.00 78.44 148 GLY A O 1
ATOM 1194 N N . VAL A 1 149 ? -10.501 -0.423 8.540 1.00 81.31 149 VAL A N 1
ATOM 1195 C CA . VAL A 1 149 ? -11.447 0.144 9.507 1.00 81.31 149 VAL A CA 1
ATOM 1196 C C . VAL A 1 149 ? -12.523 0.891 8.734 1.00 81.31 149 VAL A C 1
ATOM 1198 O O . VAL A 1 149 ? -12.223 1.753 7.911 1.00 81.31 149 VAL A O 1
ATOM 1201 N N . CYS A 1 150 ? -13.783 0.535 8.955 1.00 80.06 150 CYS A N 1
ATOM 1202 C CA . CYS A 1 150 ? -14.926 1.104 8.255 1.00 80.06 150 CYS A CA 1
ATOM 1203 C C . CYS A 1 150 ? -15.989 1.528 9.260 1.00 80.06 150 CYS A C 1
ATOM 1205 O O . CYS A 1 150 ? -16.383 0.736 10.109 1.00 80.06 150 CYS A O 1
ATOM 1207 N N . MET A 1 151 ? -16.507 2.745 9.119 1.00 79.88 151 MET A N 1
ATOM 1208 C CA . MET A 1 151 ? -17.564 3.265 9.983 1.00 79.88 151 MET A CA 1
ATOM 1209 C C . MET A 1 151 ? -18.748 3.762 9.159 1.00 79.88 151 MET A C 1
ATOM 1211 O O . MET A 1 151 ? -18.589 4.289 8.053 1.00 79.88 151 MET A O 1
ATOM 1215 N N . TRP A 1 152 ? -19.949 3.615 9.712 1.00 75.62 152 TRP A N 1
ATOM 1216 C CA . TRP A 1 152 ? -21.137 4.264 9.176 1.00 75.62 152 TRP A CA 1
ATOM 1217 C C . TRP A 1 152 ? -21.035 5.774 9.384 1.00 75.62 152 TRP A C 1
ATOM 1219 O O . TRP A 1 152 ? -20.678 6.247 10.461 1.00 75.62 152 TRP A O 1
ATOM 1229 N N . HIS A 1 153 ? -21.415 6.550 8.370 1.00 73.38 153 HIS A N 1
ATOM 1230 C CA . HIS A 1 153 ? -21.277 8.010 8.412 1.00 73.38 153 HIS A CA 1
ATOM 1231 C C . HIS A 1 153 ? -22.140 8.688 9.485 1.00 73.38 153 HIS A C 1
ATOM 1233 O O . HIS A 1 153 ? -21.890 9.827 9.859 1.00 73.38 153 HIS A O 1
ATOM 1239 N N . ALA A 1 154 ? -23.181 8.005 9.965 1.00 74.81 154 ALA A N 1
ATOM 1240 C CA . ALA A 1 154 ? -23.975 8.481 11.092 1.00 74.81 154 ALA A CA 1
ATOM 1241 C C . ALA A 1 154 ? -23.168 8.520 12.405 1.00 74.81 154 ALA A C 1
ATOM 1243 O O . ALA A 1 154 ? -23.553 9.229 13.326 1.00 74.81 154 ALA A O 1
ATOM 1244 N N . PHE A 1 155 ? -22.056 7.780 12.478 1.00 74.19 155 PHE A N 1
ATOM 1245 C CA . PHE A 1 155 ? -21.243 7.605 13.682 1.00 74.19 155 PHE A CA 1
ATOM 1246 C C . PHE A 1 155 ? -19.826 8.173 13.552 1.00 74.19 155 PHE A C 1
ATOM 1248 O O . PHE A 1 155 ? -19.154 8.347 14.564 1.00 74.19 155 PHE A O 1
ATOM 1255 N N . ALA A 1 156 ? -19.346 8.437 12.334 1.00 75.44 156 ALA A N 1
ATOM 1256 C CA . ALA A 1 156 ? -17.980 8.892 12.107 1.00 75.44 156 ALA A CA 1
ATOM 1257 C C . ALA A 1 156 ? -17.846 9.763 10.853 1.00 75.44 156 ALA A C 1
ATOM 1259 O O . ALA A 1 156 ? -18.515 9.540 9.842 1.00 75.44 156 ALA A O 1
ATOM 1260 N N . ASP A 1 157 ? -16.905 10.703 10.906 1.00 72.44 157 ASP A N 1
ATOM 1261 C CA . ASP A 1 157 ? -16.427 11.477 9.765 1.00 72.44 157 ASP A CA 1
ATOM 1262 C C . ASP A 1 157 ? -14.937 11.190 9.493 1.00 72.44 157 ASP A C 1
ATOM 1264 O O . ASP A 1 157 ? -14.324 10.307 10.100 1.00 72.44 157 ASP A O 1
ATOM 1268 N N . GLY A 1 158 ? -14.333 11.938 8.567 1.00 68.38 158 GLY A N 1
ATOM 1269 C CA . GLY A 1 158 ? -12.912 11.802 8.254 1.00 68.38 158 GLY A CA 1
ATOM 1270 C C . GLY A 1 158 ? -11.978 12.019 9.456 1.00 68.38 158 GLY A C 1
ATOM 1271 O O . GLY A 1 158 ? -10.906 11.420 9.514 1.00 68.38 158 GLY A O 1
ATOM 1272 N N . ASN A 1 159 ? -12.374 12.820 10.444 1.00 71.56 159 ASN A N 1
ATOM 1273 C CA . ASN A 1 159 ? -11.549 13.117 11.616 1.00 71.56 159 ASN A CA 1
ATOM 1274 C C . ASN A 1 159 ? -11.539 11.970 12.631 1.00 71.56 159 ASN A C 1
ATOM 1276 O O . ASN A 1 159 ? -10.628 11.893 13.449 1.00 71.56 159 ASN A O 1
ATOM 1280 N N . CYS A 1 160 ? -12.536 11.085 12.595 1.00 74.94 160 CYS A N 1
ATOM 1281 C CA . CYS A 1 160 ? -12.648 9.969 13.531 1.00 74.94 160 CYS A CA 1
ATOM 1282 C C . CYS A 1 160 ? -11.667 8.827 13.231 1.00 74.94 160 CYS A C 1
ATOM 1284 O O . CYS A 1 160 ? -11.288 8.104 14.146 1.00 74.94 160 CYS A O 1
ATOM 1286 N N . TYR A 1 161 ? -11.242 8.650 11.973 1.00 75.88 161 TYR A N 1
ATOM 1287 C CA . TYR A 1 161 ? -10.478 7.463 11.568 1.00 75.88 161 TYR A CA 1
ATOM 1288 C C . TYR A 1 161 ? -9.079 7.386 12.185 1.00 75.88 161 TYR A C 1
ATOM 1290 O O . TYR A 1 161 ? -8.665 6.304 12.582 1.00 75.88 161 TYR A O 1
ATOM 1298 N N . MET A 1 162 ? -8.353 8.503 12.290 1.00 76.56 162 MET A N 1
ATOM 1299 C CA . MET A 1 162 ? -7.005 8.490 12.876 1.00 76.56 162 MET A CA 1
ATOM 1300 C C . MET A 1 162 ? -7.019 8.138 14.374 1.00 76.56 162 MET A C 1
ATOM 1302 O O . MET A 1 162 ? -6.303 7.208 14.740 1.00 76.56 162 MET A O 1
ATOM 1306 N N . PRO A 1 163 ? -7.841 8.789 15.226 1.00 78.94 163 PRO A N 1
ATOM 1307 C CA . PRO A 1 163 ? -8.022 8.361 16.614 1.00 78.94 163 PRO A CA 1
ATOM 1308 C C . PRO A 1 163 ? -8.480 6.905 16.726 1.00 78.94 163 PRO A C 1
ATOM 1310 O O . PRO A 1 163 ? -7.907 6.143 17.489 1.00 78.94 163 PRO A O 1
ATOM 1313 N N . LEU A 1 164 ? -9.440 6.481 15.897 1.00 81.88 164 LEU A N 1
ATOM 1314 C CA . LEU A 1 164 ? -9.956 5.112 15.928 1.00 81.88 164 LEU A CA 1
ATOM 1315 C C . LEU A 1 164 ? -8.873 4.067 15.617 1.00 81.88 164 LEU A C 1
ATOM 1317 O O . LEU A 1 164 ? -8.800 3.038 16.281 1.00 81.88 164 LEU A O 1
ATOM 1321 N N . VAL A 1 165 ? -8.026 4.324 14.615 1.00 83.19 165 VAL A N 1
ATOM 1322 C CA . VAL A 1 165 ? -6.891 3.448 14.284 1.00 83.19 165 VAL A CA 1
ATOM 1323 C C . VAL A 1 165 ? -5.847 3.471 15.401 1.00 83.19 165 VAL A C 1
ATOM 1325 O O . VAL A 1 165 ? -5.326 2.420 15.757 1.00 83.19 165 VAL A O 1
ATOM 1328 N N . HIS A 1 166 ? -5.560 4.637 15.982 1.00 83.56 166 HIS A N 1
ATOM 1329 C CA . HIS A 1 166 ? -4.623 4.760 17.098 1.00 83.56 166 HIS A CA 1
ATOM 1330 C C . HIS A 1 166 ? -5.079 3.968 18.333 1.00 83.56 166 HIS A C 1
ATOM 1332 O O . HIS A 1 166 ? -4.292 3.216 18.910 1.00 83.56 166 HIS A O 1
ATOM 1338 N N . ASP A 1 167 ? -6.353 4.087 18.703 1.00 86.94 167 ASP A N 1
ATOM 1339 C CA . ASP A 1 167 ? -6.932 3.383 19.846 1.00 86.94 167 ASP A CA 1
ATOM 1340 C C . ASP A 1 167 ? -6.968 1.871 19.594 1.00 86.94 167 ASP A C 1
ATOM 1342 O O . ASP A 1 167 ? -6.592 1.089 20.466 1.00 86.94 167 ASP A O 1
ATOM 1346 N N . LEU A 1 168 ? -7.326 1.451 18.373 1.00 86.69 168 LEU A N 1
ATOM 1347 C CA . LEU A 1 168 ? -7.280 0.047 17.961 1.00 86.69 168 LEU A CA 1
ATOM 1348 C C . LEU A 1 168 ? -5.868 -0.541 18.093 1.00 86.69 168 LEU A C 1
ATOM 1350 O O . LEU A 1 168 ? -5.711 -1.632 18.637 1.00 86.69 168 LEU A O 1
ATOM 1354 N N . MET A 1 169 ? -4.845 0.168 17.611 1.00 86.69 169 MET A N 1
ATOM 1355 C CA . MET A 1 169 ? -3.462 -0.315 17.681 1.00 86.69 169 MET A CA 1
ATOM 1356 C C . MET A 1 169 ? -2.922 -0.301 19.114 1.00 86.69 169 MET A C 1
ATOM 1358 O O . MET A 1 169 ? -2.235 -1.238 19.505 1.00 86.69 169 MET A O 1
ATOM 1362 N N . SER A 1 170 ? -3.287 0.698 19.922 1.00 86.50 170 SER A N 1
ATOM 1363 C CA . SER A 1 170 ? -2.949 0.737 21.352 1.00 86.50 170 SER A CA 1
ATOM 1364 C C . SER A 1 170 ? -3.530 -0.464 22.104 1.00 86.50 170 SER A C 1
ATOM 1366 O O . SER A 1 170 ? -2.831 -1.112 22.880 1.00 86.50 170 SER A O 1
ATOM 1368 N N . LEU A 1 171 ? -4.797 -0.803 21.835 1.00 88.31 171 LEU A N 1
ATOM 1369 C CA . LEU A 1 171 ? -5.448 -1.990 22.396 1.00 88.31 171 LEU A CA 1
ATOM 1370 C C . LEU A 1 171 ? -4.776 -3.285 21.936 1.00 88.31 171 LEU A C 1
ATOM 1372 O O . LEU A 1 171 ? -4.582 -4.189 22.745 1.00 88.31 171 LEU A O 1
ATOM 1376 N N . TYR A 1 172 ? -4.417 -3.372 20.653 1.00 87.94 172 TYR A N 1
ATOM 1377 C CA . TYR A 1 172 ? -3.733 -4.535 20.093 1.00 87.94 172 TYR A CA 1
ATOM 1378 C C . TYR A 1 172 ? -2.370 -4.775 20.755 1.00 87.94 172 TYR A C 1
ATOM 1380 O O . TYR A 1 172 ? -2.094 -5.895 21.177 1.00 87.94 172 TYR A O 1
ATOM 1388 N N . ILE A 1 173 ? -1.551 -3.727 20.898 1.00 88.31 173 ILE A N 1
ATOM 1389 C CA . ILE A 1 173 ? -0.233 -3.808 21.546 1.00 88.31 173 ILE A CA 1
ATOM 1390 C C . ILE A 1 173 ? -0.384 -4.253 23.002 1.00 88.31 173 ILE A C 1
ATOM 1392 O O . ILE A 1 173 ? 0.261 -5.211 23.418 1.00 88.31 173 ILE A O 1
ATOM 1396 N N . ALA A 1 174 ? -1.295 -3.631 23.754 1.00 90.25 174 ALA A N 1
ATOM 1397 C CA . ALA A 1 174 ? -1.513 -3.999 25.148 1.00 90.25 174 ALA A CA 1
ATOM 1398 C C . ALA A 1 174 ? -1.970 -5.461 25.296 1.00 90.25 174 ALA A C 1
ATOM 1400 O O . ALA A 1 174 ? -1.454 -6.198 26.132 1.00 90.25 174 ALA A O 1
ATOM 1401 N N . ALA A 1 175 ? -2.880 -5.919 24.429 1.00 91.44 175 ALA A N 1
ATOM 1402 C CA . ALA A 1 175 ? -3.311 -7.314 24.408 1.00 91.44 175 ALA A CA 1
ATOM 1403 C C . ALA A 1 175 ? -2.158 -8.279 24.078 1.00 91.44 175 ALA A C 1
ATOM 1405 O O . ALA A 1 175 ? -2.066 -9.343 24.688 1.00 91.44 175 ALA A O 1
ATOM 1406 N N . GLN A 1 176 ? -1.272 -7.912 23.146 1.00 91.38 176 GLN A N 1
ATOM 1407 C CA . GLN A 1 176 ? -0.094 -8.704 22.787 1.00 91.38 176 GLN A CA 1
ATOM 1408 C C . GLN A 1 176 ? 0.909 -8.807 23.948 1.00 91.38 176 GLN A C 1
ATOM 1410 O O . GLN A 1 176 ? 1.506 -9.860 24.156 1.00 91.38 176 GLN A O 1
ATOM 1415 N N . GLU A 1 177 ? 1.078 -7.727 24.707 1.00 93.31 177 GLU A N 1
ATOM 1416 C CA . GLU A 1 177 ? 1.993 -7.646 25.850 1.00 93.31 177 GLU A CA 1
ATOM 1417 C C . GLU A 1 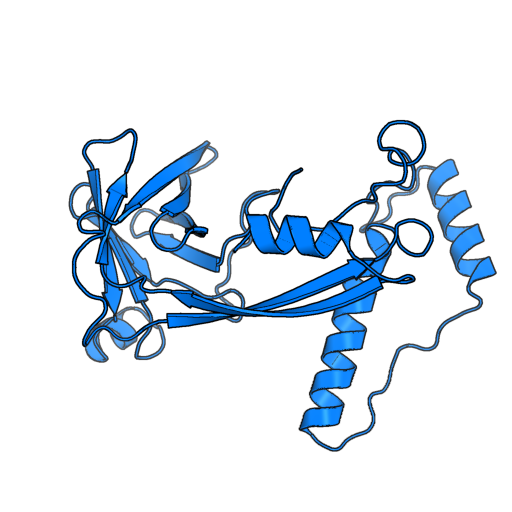177 ? 1.381 -8.183 27.156 1.00 93.31 177 GLU A C 1
ATOM 1419 O O . GLU A 1 177 ? 2.075 -8.292 28.167 1.00 93.31 177 GLU A O 1
ATOM 1424 N N . GLY A 1 178 ? 0.086 -8.516 27.159 1.00 92.25 178 GLY A N 1
ATOM 1425 C CA . GLY A 1 178 ? -0.645 -8.895 28.370 1.00 92.25 178 GLY A CA 1
ATOM 1426 C C . GLY A 1 178 ? -0.830 -7.735 29.355 1.00 92.25 178 GLY A C 1
ATOM 1427 O O . GLY A 1 178 ? -0.998 -7.963 30.553 1.00 92.25 178 GLY A O 1
ATOM 1428 N N . THR A 1 179 ? -0.781 -6.495 28.870 1.00 94.31 179 THR A N 1
ATOM 1429 C CA . THR A 1 179 ? -0.954 -5.268 29.652 1.00 94.31 179 THR A CA 1
ATOM 1430 C C . THR A 1 179 ? -2.334 -4.650 29.409 1.00 94.31 179 THR A C 1
ATOM 1432 O O . THR A 1 179 ? -3.094 -5.055 28.527 1.00 94.31 179 THR A O 1
ATOM 1435 N N . GLN A 1 180 ? -2.703 -3.662 30.226 1.00 90.12 180 GLN A N 1
ATOM 1436 C CA . GLN A 1 180 ? -3.933 -2.898 30.034 1.00 90.12 180 GLN A CA 1
ATOM 1437 C C . GLN A 1 180 ? -3.634 -1.634 29.221 1.00 90.12 180 GLN A C 1
ATOM 1439 O O . GLN A 1 180 ? -2.793 -0.827 29.615 1.00 90.12 180 GLN A O 1
ATOM 1444 N N . ALA A 1 181 ? -4.346 -1.434 28.109 1.00 87.94 181 ALA A N 1
ATOM 1445 C CA . ALA A 1 181 ? -4.208 -0.216 27.315 1.00 87.94 181 ALA A CA 1
ATOM 1446 C C . ALA A 1 181 ? -4.719 1.007 28.091 1.00 87.94 181 ALA A C 1
ATOM 1448 O O . ALA A 1 181 ? -5.803 0.974 28.678 1.00 87.94 181 ALA A O 1
ATOM 1449 N N . SER A 1 182 ? -3.972 2.110 28.024 1.00 86.50 182 SER A N 1
ATOM 1450 C CA . SER A 1 182 ? -4.436 3.423 28.471 1.00 86.50 182 SER A CA 1
ATOM 1451 C C . SER A 1 182 ? -4.979 4.187 27.269 1.00 86.50 182 SER A C 1
ATOM 1453 O O . SER A 1 182 ? -4.214 4.698 26.451 1.00 86.50 182 SER A O 1
ATOM 1455 N N . LEU A 1 183 ? -6.303 4.214 27.127 1.00 85.12 183 LEU A N 1
ATOM 1456 C CA . LEU A 1 183 ? -6.959 5.009 26.093 1.00 85.12 183 LEU A CA 1
ATOM 1457 C C . LEU A 1 183 ? -7.141 6.459 26.566 1.00 85.12 183 LEU A C 1
ATOM 1459 O O . LEU A 1 183 ? -7.324 6.688 27.767 1.00 85.12 183 LEU A O 1
ATOM 1463 N N . PRO A 1 184 ? -7.123 7.446 25.651 1.00 81.81 184 PRO A N 1
ATOM 1464 C CA . PRO A 1 184 ? -7.382 8.834 26.008 1.00 81.81 184 PRO A CA 1
ATOM 1465 C C . PRO A 1 184 ? -8.741 8.978 26.697 1.00 81.81 184 PRO A C 1
ATOM 1467 O O . PRO A 1 184 ? -9.740 8.408 26.255 1.00 81.81 184 PRO A O 1
ATOM 1470 N N . VAL A 1 185 ? -8.796 9.777 27.763 1.00 82.06 185 VAL A N 1
ATOM 1471 C CA . VAL A 1 185 ? -10.066 10.097 28.420 1.00 82.06 185 VAL A CA 1
ATOM 1472 C C . VAL A 1 185 ? -10.945 10.857 27.431 1.00 82.06 185 VAL A C 1
ATOM 1474 O O . VAL A 1 185 ? -10.562 11.910 26.918 1.00 82.06 185 VAL A O 1
ATOM 1477 N N . ILE A 1 186 ? -12.131 10.317 27.168 1.00 74.44 186 ILE A N 1
ATOM 1478 C CA . ILE A 1 186 ? -13.117 10.957 26.304 1.00 74.44 186 ILE A CA 1
ATOM 1479 C C . ILE A 1 186 ? -13.750 12.099 27.107 1.00 74.44 186 ILE A C 1
ATOM 1481 O O . ILE A 1 186 ? -14.348 11.870 28.160 1.00 74.44 186 ILE A O 1
ATOM 1485 N N . SER A 1 187 ? -13.591 13.336 26.632 1.00 75.88 187 SER A N 1
ATOM 1486 C CA . SER A 1 187 ? -14.313 14.495 27.164 1.00 75.88 187 SER A CA 1
ATOM 1487 C C . SER A 1 187 ? -15.814 14.379 26.876 1.00 75.88 187 SER A C 1
ATOM 1489 O O . SER A 1 187 ? -16.266 13.447 26.213 1.00 75.88 187 SER A O 1
ATOM 1491 N N . ASN A 1 188 ? -16.623 15.326 27.354 1.00 82.31 188 ASN A N 1
ATOM 1492 C CA . ASN A 1 188 ? -18.044 15.337 27.025 1.00 82.31 188 ASN A CA 1
ATOM 1493 C C . ASN A 1 188 ? -18.237 15.351 25.486 1.00 82.31 188 ASN A C 1
ATOM 1495 O O . ASN A 1 188 ? -17.840 16.317 24.825 1.00 82.31 188 ASN A O 1
ATOM 1499 N N . PRO A 1 189 ? -18.848 14.306 24.892 1.00 71.38 189 PRO A N 1
ATOM 1500 C CA . PRO A 1 189 ? -18.945 14.177 23.440 1.00 71.38 189 PRO A CA 1
ATOM 1501 C C . PRO A 1 189 ? -19.798 15.284 22.808 1.00 71.38 189 PRO A C 1
ATOM 1503 O O . PRO A 1 189 ? -19.566 15.648 21.654 1.00 71.38 189 PRO A O 1
ATOM 1506 N N . PHE A 1 190 ? -20.755 15.850 23.551 1.00 73.94 190 PHE A N 1
ATOM 1507 C CA . PHE A 1 190 ? -21.580 16.957 23.069 1.00 73.94 190 PHE A CA 1
ATOM 1508 C C . PHE A 1 190 ? -20.815 18.279 23.036 1.00 73.94 190 PHE A C 1
ATOM 1510 O O . PHE A 1 190 ? -20.975 19.029 22.078 1.00 73.94 190 PHE A O 1
ATOM 1517 N N . GLU A 1 191 ? -19.938 18.534 24.009 1.00 79.94 191 GLU A N 1
ATOM 1518 C CA . GLU A 1 191 ? -19.073 19.723 24.006 1.00 79.94 191 GLU A CA 1
ATOM 1519 C C . GLU A 1 191 ? -18.077 19.675 22.841 1.00 79.94 191 GLU A C 1
ATOM 1521 O O . GLU A 1 191 ? -17.861 20.670 22.149 1.00 79.94 191 GLU A O 1
ATOM 1526 N N . GLU A 1 192 ? -17.504 18.501 22.563 1.00 74.75 192 GLU A N 1
ATOM 1527 C CA . GLU A 1 192 ? -16.604 18.314 21.422 1.00 74.75 192 GLU A CA 1
ATOM 1528 C C . GLU A 1 192 ? -17.346 18.455 20.081 1.00 74.75 192 GLU A C 1
ATOM 1530 O O . GLU A 1 192 ? -16.831 19.082 19.148 1.00 74.75 192 GLU A O 1
ATOM 1535 N N . LEU A 1 193 ? -18.572 17.927 19.977 1.00 73.31 193 LEU A N 1
ATOM 1536 C CA . LEU A 1 193 ? -19.429 18.114 18.804 1.00 73.31 193 LEU A CA 1
ATOM 1537 C C . LEU A 1 193 ? -19.767 19.594 18.592 1.00 73.31 193 LEU A C 1
ATOM 1539 O O . LEU A 1 193 ? -19.593 20.111 17.487 1.00 73.31 193 LEU A O 1
ATOM 1543 N N . GLU A 1 194 ? -20.212 20.281 19.643 1.00 78.25 194 GLU A N 1
ATOM 1544 C CA . GLU A 1 194 ? -20.524 21.708 19.629 1.00 78.25 194 GLU A CA 1
ATOM 1545 C C . GLU A 1 194 ? -19.311 22.526 19.169 1.00 78.25 194 GLU A C 1
ATOM 1547 O O . GLU A 1 194 ? -19.397 23.295 18.203 1.00 78.25 194 GLU A O 1
ATOM 1552 N N . ARG A 1 195 ? -18.145 22.292 19.781 1.00 77.50 195 ARG A N 1
ATOM 1553 C CA . ARG A 1 195 ? -16.885 22.947 19.418 1.00 77.50 195 ARG A CA 1
ATOM 1554 C C . ARG A 1 195 ? -16.554 22.752 17.939 1.00 77.50 195 ARG A C 1
ATOM 1556 O O . ARG A 1 195 ? -16.254 23.727 17.248 1.00 77.50 195 ARG A O 1
ATOM 1563 N N . ARG A 1 196 ? -16.658 21.523 17.417 1.00 70.44 196 ARG A N 1
ATOM 1564 C CA . ARG A 1 196 ? -16.395 21.212 15.997 1.00 70.44 196 ARG A CA 1
ATOM 1565 C C . ARG A 1 196 ? -17.392 21.875 15.048 1.00 70.44 196 ARG A C 1
ATOM 1567 O O . ARG A 1 196 ? -16.997 22.341 13.972 1.00 70.44 196 ARG A O 1
ATOM 1574 N N . ILE A 1 197 ? -18.667 21.947 15.428 1.00 72.75 197 ILE A N 1
ATOM 1575 C CA . ILE A 1 197 ? -19.700 22.652 14.660 1.00 72.75 197 ILE A CA 1
ATOM 1576 C C . ILE A 1 197 ? -19.352 24.144 14.576 1.00 72.75 197 ILE A C 1
ATOM 1578 O O . ILE A 1 197 ? -19.314 24.709 13.479 1.00 72.75 197 ILE A O 1
ATOM 1582 N N . PHE A 1 198 ? -19.013 24.783 15.697 1.00 78.50 198 PHE A N 1
ATOM 1583 C CA . PHE A 1 198 ? -18.659 26.203 15.704 1.00 78.50 198 PHE A CA 1
ATOM 1584 C C . PHE A 1 198 ? -17.329 26.503 15.007 1.00 78.50 198 PHE A C 1
ATOM 1586 O O . PHE A 1 198 ? -17.251 27.482 14.262 1.00 78.50 198 PHE A O 1
ATOM 1593 N N . ASP A 1 199 ? -16.307 25.658 15.149 1.00 70.06 199 ASP A N 1
ATOM 1594 C CA . ASP A 1 199 ? -15.062 25.773 14.376 1.00 70.06 199 ASP A CA 1
ATOM 1595 C C . ASP A 1 199 ? -15.328 25.637 12.864 1.00 70.06 199 ASP A C 1
ATOM 1597 O O . ASP A 1 199 ? -14.662 26.275 12.039 1.00 70.06 199 ASP A O 1
ATOM 1601 N N . THR A 1 200 ? -16.347 24.857 12.480 1.00 65.38 200 THR A N 1
ATOM 1602 C CA . THR A 1 200 ? -16.815 24.754 11.092 1.00 65.38 200 THR A CA 1
ATOM 1603 C C . THR A 1 200 ? -17.416 26.068 10.601 1.00 65.38 200 THR A C 1
ATOM 1605 O O . THR A 1 200 ? -16.971 26.592 9.575 1.00 65.38 200 THR A O 1
ATOM 1608 N N . PHE A 1 201 ? -18.368 26.634 11.347 1.00 71.62 201 PHE A N 1
ATOM 1609 C CA . PHE A 1 201 ? -19.003 27.912 11.008 1.00 71.62 201 PHE A CA 1
ATOM 1610 C C . PHE A 1 201 ? -18.021 29.085 10.987 1.00 71.62 201 PHE A C 1
ATOM 1612 O O . PHE A 1 201 ? -18.143 29.971 10.147 1.00 71.62 201 PHE A O 1
ATOM 1619 N N . ARG A 1 202 ? -17.019 29.074 11.870 1.00 73.12 202 ARG A N 1
ATOM 1620 C CA . ARG A 1 202 ? -16.025 30.148 12.000 1.00 73.12 202 ARG A CA 1
ATOM 1621 C C . ARG A 1 202 ? -14.847 30.034 11.031 1.00 73.12 202 ARG A C 1
ATOM 1623 O O . ARG A 1 202 ? -13.900 30.801 11.156 1.00 73.12 202 ARG A O 1
ATOM 1630 N N . CYS A 1 203 ? -14.865 29.078 10.097 1.00 66.06 203 CYS A N 1
ATOM 1631 C CA . CYS A 1 203 ? -13.779 28.861 9.128 1.00 66.06 203 CYS A CA 1
ATOM 1632 C C . CYS A 1 203 ? -12.378 28.714 9.749 1.00 66.06 203 CYS A C 1
ATOM 1634 O O . CYS A 1 203 ? -11.380 28.929 9.065 1.00 66.06 203 CYS A O 1
ATOM 1636 N N . ARG A 1 204 ? -12.286 28.319 11.025 1.00 61.44 204 ARG A N 1
ATOM 1637 C CA . ARG A 1 204 ? -10.996 28.151 11.695 1.00 61.44 204 ARG A CA 1
ATOM 1638 C C . ARG A 1 204 ? -10.223 27.022 11.026 1.00 61.44 204 ARG A C 1
ATOM 1640 O O . ARG A 1 204 ? -10.797 25.982 10.684 1.00 61.44 204 ARG A O 1
ATOM 1647 N N . GLN A 1 205 ? -8.925 27.239 10.826 1.00 50.88 205 GLN A N 1
ATOM 1648 C CA . GLN A 1 205 ? -8.037 26.175 10.384 1.00 50.88 205 GLN A CA 1
ATOM 1649 C C . GLN A 1 205 ? -8.039 25.087 11.457 1.00 50.88 205 GLN A C 1
ATOM 1651 O O . GLN A 1 205 ? -7.651 25.320 12.597 1.00 50.88 205 GLN A O 1
ATOM 1656 N N . SER A 1 206 ? -8.515 23.904 11.086 1.00 48.44 206 SER A N 1
ATOM 1657 C CA . SER A 1 206 ? -8.291 22.690 11.854 1.00 48.44 206 SER A CA 1
ATOM 1658 C C . SER A 1 206 ? -7.299 21.854 11.050 1.00 48.44 206 SER A C 1
ATOM 1660 O O . SER A 1 206 ? -7.565 21.604 9.870 1.00 48.44 206 SER A O 1
ATOM 1662 N N . PRO A 1 207 ? -6.175 21.418 11.639 1.00 46.94 207 PRO A N 1
ATOM 1663 C CA . PRO A 1 207 ? -5.164 20.634 10.930 1.00 46.94 207 PRO A CA 1
ATOM 1664 C C . PRO A 1 207 ? -5.705 19.304 10.374 1.00 46.94 207 PRO A C 1
ATOM 1666 O O . PRO A 1 207 ? -5.058 18.697 9.529 1.00 46.94 207 PRO A O 1
ATOM 1669 N N . MET A 1 208 ? -6.901 18.868 10.794 1.00 46.06 208 MET A N 1
ATOM 1670 C CA . MET A 1 208 ? -7.529 17.618 10.346 1.00 46.06 208 MET A CA 1
ATOM 1671 C C . MET A 1 208 ? -8.748 17.804 9.432 1.00 46.06 208 MET A C 1
ATOM 1673 O O . MET A 1 208 ? -9.306 16.809 8.980 1.00 46.06 208 MET A O 1
ATOM 1677 N N . ARG A 1 209 ? -9.151 19.049 9.117 1.00 47.81 209 ARG A N 1
ATOM 1678 C CA . ARG A 1 209 ? -10.440 19.400 8.485 1.00 47.81 209 ARG A CA 1
ATOM 1679 C C . ARG A 1 209 ? -10.707 18.636 7.175 1.00 47.81 209 ARG A C 1
ATOM 1681 O O . ARG A 1 209 ? -10.470 19.135 6.080 1.00 47.81 209 ARG A O 1
ATOM 1688 N N . SER A 1 210 ? -11.301 17.452 7.286 1.00 43.50 210 SER A N 1
ATOM 1689 C CA . SER A 1 210 ? -11.878 16.688 6.180 1.00 43.50 210 SER A CA 1
ATOM 1690 C C . SER A 1 210 ? -13.400 16.697 6.337 1.00 43.50 210 SER A C 1
ATOM 1692 O O . SER A 1 210 ? -14.007 15.815 6.921 1.00 43.50 210 SER A O 1
ATOM 1694 N N . SER A 1 211 ? -13.983 17.802 5.865 1.00 41.62 211 SER A N 1
ATOM 1695 C CA . SER A 1 211 ? -15.396 18.046 5.552 1.00 41.62 211 SER A CA 1
ATOM 1696 C C . SER A 1 211 ? -16.504 17.406 6.421 1.00 41.62 211 SER A C 1
ATOM 1698 O O . SER A 1 211 ? -16.945 16.289 6.174 1.00 41.62 211 SER A O 1
ATOM 1700 N N . LEU A 1 212 ? -17.145 18.225 7.268 1.00 42.28 212 LEU A N 1
ATOM 1701 C CA . LEU A 1 212 ? -18.539 18.025 7.721 1.00 42.28 212 LEU A CA 1
ATOM 1702 C C . LEU A 1 212 ? -19.580 18.306 6.607 1.00 42.28 212 LEU A C 1
ATOM 1704 O O . LEU A 1 212 ? -20.772 18.064 6.781 1.00 42.28 212 LEU A O 1
ATOM 1708 N N . ARG A 1 213 ? -19.162 18.839 5.449 1.00 39.91 213 ARG A N 1
ATOM 1709 C CA . ARG A 1 213 ? -20.036 19.357 4.381 1.00 39.91 213 ARG A CA 1
ATOM 1710 C C . ARG A 1 213 ? -19.788 18.648 3.048 1.00 39.91 213 ARG A C 1
ATOM 1712 O O . ARG A 1 213 ? -18.942 19.062 2.262 1.00 39.91 213 ARG A O 1
ATOM 1719 N N . GLY A 1 214 ? -20.560 17.607 2.747 1.00 35.47 214 GLY A N 1
ATOM 1720 C CA . GLY A 1 214 ? -20.576 17.083 1.373 1.00 35.47 214 GLY A CA 1
ATOM 1721 C C . GLY A 1 214 ? -21.275 15.748 1.153 1.00 35.47 214 GLY A C 1
ATOM 1722 O O . GLY A 1 214 ? -21.721 15.486 0.040 1.00 35.47 214 GLY A O 1
ATOM 1723 N N . GLY A 1 215 ? -21.420 14.923 2.193 1.00 35.34 215 GLY A N 1
ATOM 1724 C CA . GLY A 1 215 ? -22.038 13.600 2.072 1.00 35.34 215 GLY A CA 1
ATOM 1725 C C . GLY A 1 215 ? -23.563 13.632 1.997 1.00 35.34 215 GLY A C 1
ATOM 1726 O O . GLY A 1 215 ? -24.140 13.083 1.069 1.00 35.34 215 GLY A O 1
ATOM 1727 N N . ILE A 1 216 ? -24.220 14.317 2.936 1.00 40.06 216 ILE A N 1
ATOM 1728 C CA . ILE A 1 216 ? -25.664 14.141 3.184 1.00 40.06 216 ILE A CA 1
ATOM 1729 C C . ILE A 1 216 ? -26.529 14.484 1.956 1.00 40.06 216 ILE A C 1
ATOM 1731 O O . ILE A 1 216 ? -27.517 13.804 1.703 1.00 40.06 216 ILE A O 1
ATOM 1735 N N . PHE A 1 217 ? -26.126 15.471 1.149 1.00 35.34 217 PHE A N 1
ATOM 1736 C CA . PHE A 1 217 ? -26.919 15.934 0.001 1.00 35.34 217 PHE A CA 1
ATOM 1737 C C . PHE A 1 217 ? -26.443 15.423 -1.368 1.00 35.34 217 PHE A C 1
ATOM 1739 O O . PHE A 1 217 ? -27.198 15.509 -2.331 1.00 35.34 217 PHE A O 1
ATOM 1746 N N . ARG A 1 218 ? -25.219 14.881 -1.487 1.00 35.03 218 ARG A N 1
ATOM 1747 C CA . ARG A 1 218 ? -24.673 14.396 -2.776 1.00 35.03 218 ARG A CA 1
ATOM 1748 C C . ARG A 1 218 ? -24.393 12.891 -2.802 1.00 35.03 218 ARG A C 1
ATOM 1750 O O . ARG A 1 218 ? -24.390 12.288 -3.870 1.00 35.03 218 ARG A O 1
ATOM 1757 N N . PHE A 1 219 ? -24.202 12.271 -1.640 1.00 38.50 219 PHE A N 1
ATOM 1758 C CA . PHE A 1 219 ? -23.893 10.855 -1.475 1.00 38.50 219 PHE A CA 1
ATOM 1759 C C . PHE A 1 219 ? -24.892 10.247 -0.491 1.00 38.50 219 PHE A C 1
ATOM 1761 O O . PHE A 1 219 ? -24.647 10.267 0.706 1.00 38.50 219 PHE A O 1
ATOM 1768 N N . ALA A 1 220 ? -26.008 9.710 -0.990 1.00 37.91 220 ALA A N 1
ATOM 1769 C CA . ALA A 1 220 ? -27.093 9.079 -0.222 1.00 37.91 220 ALA A CA 1
ATOM 1770 C C . ALA A 1 220 ? -26.614 8.160 0.934 1.00 37.91 220 ALA A C 1
ATOM 1772 O O . ALA A 1 220 ? -26.487 6.952 0.756 1.00 37.91 220 ALA A O 1
ATOM 1773 N N . GLY A 1 221 ? -26.284 8.726 2.100 1.00 36.00 221 GLY A N 1
ATOM 1774 C CA . GLY A 1 221 ? -25.722 8.009 3.253 1.00 36.00 221 GLY A CA 1
ATOM 1775 C C . GLY A 1 221 ? -24.364 7.312 3.039 1.00 36.00 221 GLY A C 1
ATOM 1776 O O . GLY A 1 221 ? -23.908 6.593 3.926 1.00 36.00 221 GLY A O 1
ATOM 1777 N N . LYS A 1 222 ? -23.688 7.489 1.895 1.00 38.16 222 LYS A N 1
ATOM 1778 C CA . LYS A 1 222 ? -22.432 6.784 1.566 1.00 38.16 222 LYS A CA 1
ATOM 1779 C C . LYS A 1 222 ? -21.244 7.607 2.059 1.00 38.16 222 LYS A C 1
ATOM 1781 O O . LYS A 1 222 ? -20.728 8.443 1.328 1.00 38.16 222 LYS A O 1
ATOM 1786 N N . GLY A 1 223 ? -20.860 7.403 3.314 1.00 35.88 223 GLY A N 1
ATOM 1787 C CA . GLY A 1 223 ? -19.873 8.226 4.012 1.00 35.88 223 GLY A CA 1
ATOM 1788 C C . GLY A 1 223 ? -18.504 8.409 3.356 1.00 35.88 223 GLY A C 1
ATOM 1789 O O . GLY A 1 223 ? -18.128 7.683 2.432 1.00 35.88 223 GLY A O 1
ATOM 1790 N N . TYR A 1 224 ? -17.729 9.351 3.904 1.00 37.88 224 TYR A N 1
ATOM 1791 C CA . TYR A 1 224 ? -16.296 9.453 3.650 1.00 37.88 224 TYR A CA 1
ATOM 1792 C C . TYR A 1 224 ? -15.599 8.169 4.107 1.00 37.88 224 TYR A C 1
ATOM 1794 O O . TYR A 1 224 ? -15.649 7.795 5.278 1.00 37.88 224 TYR A O 1
ATOM 1802 N N . GLY A 1 225 ? -14.950 7.493 3.165 1.00 36.50 225 GLY A N 1
ATOM 1803 C CA . GLY A 1 225 ? -13.879 6.571 3.497 1.00 36.50 225 GLY A CA 1
ATOM 1804 C C . GLY A 1 225 ? -12.578 7.347 3.407 1.00 36.50 225 GLY A C 1
ATOM 1805 O O . GLY A 1 225 ? -12.242 7.823 2.322 1.00 36.50 225 GLY A O 1
ATOM 1806 N N . HIS A 1 226 ? -11.825 7.437 4.504 1.00 35.41 226 HIS A N 1
ATOM 1807 C CA . HIS A 1 226 ? -10.374 7.542 4.374 1.00 35.41 226 HIS A CA 1
ATOM 1808 C C . HIS A 1 226 ? -9.877 6.177 3.936 1.00 35.41 226 HIS A C 1
ATOM 1810 O O . HIS A 1 226 ? -9.349 5.385 4.706 1.00 35.41 226 HIS A O 1
ATOM 1816 N N . ASN A 1 227 ? -10.095 5.877 2.663 1.00 39.34 227 ASN A N 1
ATOM 1817 C CA . ASN A 1 227 ? -9.270 4.885 2.032 1.00 39.34 227 ASN A CA 1
ATOM 1818 C C . ASN A 1 227 ? -7.927 5.584 1.903 1.00 39.34 227 ASN A C 1
ATOM 1820 O O . ASN A 1 227 ? -7.827 6.559 1.153 1.00 39.34 227 ASN A O 1
ATOM 1824 N N . VAL A 1 228 ? -6.910 5.134 2.633 1.00 36.12 228 VAL A N 1
ATOM 1825 C CA . VAL A 1 228 ? -5.532 5.428 2.248 1.00 36.12 228 VAL A CA 1
ATOM 1826 C C . VAL A 1 228 ? -5.378 4.809 0.863 1.00 36.12 228 VAL A C 1
ATOM 1828 O O . VAL A 1 228 ? -5.066 3.637 0.739 1.00 36.12 228 VAL A O 1
ATOM 1831 N N . GLY A 1 229 ? -5.761 5.583 -0.157 1.00 34.00 229 GLY A N 1
ATOM 1832 C CA . GLY A 1 229 ? -5.593 5.330 -1.571 1.00 34.00 229 GLY A CA 1
ATOM 1833 C C . GLY A 1 229 ? -6.688 4.640 -2.401 1.00 34.00 229 GLY A C 1
ATOM 1834 O O . GLY A 1 229 ? -6.422 4.303 -3.543 1.00 34.00 229 GLY A O 1
ATOM 1835 N N . LEU A 1 230 ? -7.929 4.479 -1.949 1.00 26.98 230 LEU A N 1
ATOM 1836 C CA . LEU A 1 230 ? -9.023 4.082 -2.861 1.00 26.98 230 LEU A CA 1
ATOM 1837 C C . LEU A 1 230 ? -9.996 5.240 -3.029 1.00 26.98 230 LEU A C 1
ATOM 1839 O O . LEU A 1 230 ? -10.921 5.407 -2.241 1.00 26.98 230 LEU A O 1
ATOM 1843 N N . LEU A 1 231 ? -9.790 6.071 -4.048 1.00 25.47 231 LEU A N 1
ATOM 1844 C CA . LEU A 1 231 ? -10.844 6.995 -4.470 1.00 25.47 231 LEU A CA 1
ATOM 1845 C C . LEU A 1 231 ? -12.071 6.204 -4.998 1.00 25.47 231 LEU A C 1
ATOM 1847 O O . LEU A 1 231 ? -11.906 5.041 -5.381 1.00 25.47 231 LEU A O 1
ATOM 1851 N N . PRO A 1 232 ? -13.289 6.790 -4.926 1.00 33.06 232 PRO A N 1
ATOM 1852 C CA . PRO A 1 232 ? -14.569 6.112 -5.177 1.00 33.06 232 PRO A CA 1
ATOM 1853 C C . PRO A 1 232 ? -14.605 5.227 -6.434 1.00 33.06 232 PRO A C 1
ATOM 1855 O O . PRO A 1 232 ? -14.229 5.730 -7.513 1.00 33.06 232 PRO A O 1
#

Secondary structure (DSSP, 8-state):
-HHHHHHHHTTPPTTEEEEEEEEEE--SEEEEESSSS-EEEEEEPPHHHHHHTT--TT-EEEE-TTT--EEE-B-TTSTTPPPPPTT---SEEEE-TTS-EEEEEEEETTEEEEEEEETTEEEEEEEEES-TTS--TTPPPEEEEEEEEEE-TTT--TTTHHHHHHHHHHHHHHHHHT----PPPP--HHHHHHHHHHHHHTT---TT---SSSHHHHSTT-PPP--SS---

Organism: Polarella glacialis (NCBI:txid89957)

pLDDT: mean 77.47, std 17.31, range [25.47, 97.0]

Radius of gyration: 20.83 Å; chains: 1; bounding box: 52×54×55 Å

Sequence (232 aa):
FERDLKRRRFALVPPGAVTGYELLCHFCDTWAYQKYKAHFVILKLSPELARAAGVDEGTLAYVDHVSGEWGPLISPASDRWQRPPYGFPAIFVVPLSSGSTAWLRLERDSELRVCYQHGTRTHHMVAYRSAPRRSFEGREATLVNFIGVCMWHAFADGNCYMPLVHDLMSLYIAAQEGTQASLPVISNPFEELERRIFDTFRCRQSPMRSSLRGGIFRFAGKGYGHNVGLLP

Foldseek 3Di:
DVVVVVVVLVVADPQWDKDKDKDFAQQAAKKQWPVDNWIKGKHFDDPVVCVVQVHDHRFIKIAGPVVRKIFTWAAPPDPPDDQDPFQAQFRTWGCIPVSKIWGWDDPDRFKIWIWTDDPHDIDITIIGGPCPPDDCPPGDTDMDMDMDITGQQVNDAQLVVVLVVVQVVQCVVCVVVVHDRDRDDDDDVVVVVVVVVVCVVVVPDDVRDDDPPDCVPPPVSPGDDPPSRHDD